Protein AF-I7KMF5-F1 (afdb_monomer_lite)

Organism: NCBI:txid1423790

InterPro domains:
  IPR002037 Glycoside hydrolase, family 8 [PF01270] (2-221)
  IPR008928 Six-hairpin glycosidase superfamily [SSF48208] (2-225)
  IPR012341 Six-hairpin glycosidase-like superfamily [G3DSA:1.50.10.10] (1-227)

Radius of gyration: 17.52 Å; chains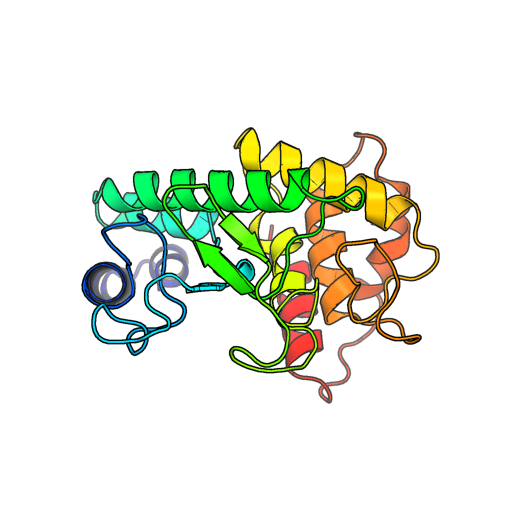: 1; bounding box: 43×40×48 Å

Foldseek 3Di:
DLVCCVVVVDCVVLVVLLVVLVVQVVQQALPVQLEGFPGSVLPPVHPRVQKDQLLVLQLVVLVVNCVSHVDCSSVVHNVSSLVLLLVQLVVEQQLAAARMWGQDPVGIAFDAAPPPDGNRNRWCALRSLQLLQSLALDPDPSSVNSLVSNLVNLLPDPAACGTAGSNGHHPDDDHALSNLLSNLSNLVSCPPVPSVSSVVSSCVLQVDDDPPPDPNSSVSSVCSVPPD

Secondary structure (DSSP, 8-state):
-HHHHHHH--HHHHHHHHHHHHHHHHHSEETTTTEE-SSTTSSTTSTTTTEEEGGG--HHHHHHHHHHH--THHHHHHHHHHHHHHHHHHTSSS----SEEEEETTEEEEPPTTSSS-TTTTSB-TTGGGHHHHHTT---HHHHHHHHHHHHHHTT-SS-BS-B-TTS-BS-SSB-HHHHHHHHHHHHTTTTTT-HHHHHHHTHHHHSPP-SS-HHHHHHHHHHHH--

pLDDT: mean 96.44, std 3.94, range [58.47, 98.88]

Structure (mmCIF, N/CA/C/O backbone):
data_AF-I7KMF5-F1
#
_entry.id   AF-I7KMF5-F1
#
loop_
_atom_site.group_PDB
_atom_site.id
_atom_site.type_symbol
_atom_site.label_atom_id
_atom_site.label_alt_id
_atom_site.label_comp_id
_atom_site.label_asym_id
_atom_site.label_entity_id
_atom_site.label_seq_id
_atom_site.pdbx_PDB_ins_code
_atom_site.Cartn_x
_atom_site.Cartn_y
_atom_site.Cartn_z
_atom_site.occupancy
_atom_site.B_iso_or_equiv
_atom_site.auth_seq_id
_atom_site.auth_comp_id
_atom_site.auth_asym_id
_atom_site.auth_atom_id
_atom_site.pdbx_PDB_model_num
ATOM 1 N N . MET A 1 1 ? -11.856 -14.427 3.261 1.00 95.81 1 MET A N 1
ATOM 2 C CA . MET A 1 1 ? -13.149 -14.608 3.961 1.00 95.81 1 MET A CA 1
ATOM 3 C C . MET A 1 1 ? -14.317 -13.889 3.284 1.00 95.81 1 MET A C 1
ATOM 5 O O . MET A 1 1 ? -15.215 -14.583 2.835 1.00 95.81 1 MET A O 1
ATOM 9 N N . ILE A 1 2 ? -14.307 -12.559 3.086 1.00 97.00 2 ILE A N 1
ATOM 10 C CA . ILE A 1 2 ? -15.406 -11.864 2.361 1.00 97.00 2 ILE A CA 1
ATOM 11 C C . ILE A 1 2 ? -15.648 -12.458 0.959 1.00 97.00 2 ILE A C 1
ATOM 13 O O . ILE A 1 2 ? -16.782 -12.766 0.604 1.00 97.00 2 ILE A O 1
ATOM 17 N N . LEU A 1 3 ? -14.585 -12.642 0.165 1.00 95.50 3 LEU A N 1
ATOM 18 C CA . LEU A 1 3 ? -14.701 -13.217 -1.183 1.00 95.50 3 LEU A CA 1
ATOM 19 C C . LEU A 1 3 ? -15.177 -14.678 -1.160 1.00 95.50 3 LEU A C 1
ATOM 21 O O . LEU A 1 3 ? -15.999 -15.057 -1.986 1.00 95.50 3 LEU A O 1
ATOM 25 N N . ALA A 1 4 ? -14.713 -15.467 -0.186 1.00 97.06 4 ALA A N 1
ATOM 26 C CA . ALA A 1 4 ? -15.129 -16.856 0.016 1.00 97.06 4 ALA A CA 1
ATOM 27 C C . ALA A 1 4 ? -16.637 -16.961 0.294 1.00 97.06 4 ALA A C 1
ATOM 29 O O . ALA A 1 4 ? -17.333 -17.705 -0.391 1.00 97.06 4 ALA A O 1
ATOM 30 N N . ALA A 1 5 ? -17.157 -16.127 1.203 1.00 97.06 5 ALA A N 1
ATOM 31 C CA . ALA A 1 5 ? -18.590 -16.054 1.493 1.00 97.06 5 ALA A CA 1
ATOM 32 C C . ALA A 1 5 ? -19.424 -15.773 0.232 1.00 97.06 5 ALA A C 1
ATOM 34 O O . ALA A 1 5 ? -20.483 -16.361 0.041 1.00 97.06 5 ALA A O 1
ATOM 35 N N . ARG A 1 6 ? -18.934 -14.898 -0.659 1.00 94.88 6 ARG A N 1
ATOM 36 C CA . ARG A 1 6 ? -19.607 -14.584 -1.932 1.00 94.88 6 ARG A CA 1
ATOM 37 C C . ARG A 1 6 ? -19.515 -15.723 -2.945 1.00 94.88 6 ARG A C 1
ATOM 39 O O . ARG A 1 6 ? -20.483 -15.978 -3.643 1.00 94.88 6 ARG A O 1
ATOM 46 N N . ARG A 1 7 ? -18.355 -16.375 -3.055 1.00 96.50 7 ARG A N 1
ATOM 47 C CA . ARG A 1 7 ? -18.091 -17.405 -4.072 1.00 96.50 7 ARG A CA 1
ATOM 48 C C . ARG A 1 7 ? -18.783 -18.733 -3.776 1.00 96.50 7 ARG A C 1
ATOM 50 O O . ARG A 1 7 ? -19.146 -19.436 -4.721 1.00 96.50 7 ARG A O 1
ATOM 57 N N . TRP A 1 8 ? -18.888 -19.082 -2.498 1.00 97.50 8 TRP A N 1
ATOM 58 C CA . TRP A 1 8 ? -19.411 -20.368 -2.032 1.00 97.50 8 TRP A CA 1
ATOM 59 C C . TRP A 1 8 ? -20.762 -20.252 -1.325 1.00 97.50 8 TRP A C 1
ATOM 61 O O . TRP A 1 8 ? -21.310 -21.266 -0.920 1.00 97.50 8 TRP A O 1
ATOM 71 N N . HIS A 1 9 ? -21.306 -19.036 -1.197 1.00 95.88 9 HIS A N 1
ATOM 72 C CA . HIS A 1 9 ? -22.599 -18.766 -0.560 1.00 95.88 9 HIS A CA 1
ATOM 73 C C . HIS A 1 9 ? -22.716 -19.295 0.882 1.00 95.88 9 HIS A C 1
ATOM 75 O O . HIS A 1 9 ? -23.813 -19.555 1.364 1.00 95.88 9 HIS A O 1
ATOM 81 N N . ASP A 1 10 ? -21.588 -19.403 1.588 1.00 96.62 10 ASP A N 1
ATOM 82 C CA . ASP A 1 10 ? -21.534 -19.868 2.972 1.00 96.62 10 ASP A CA 1
ATOM 83 C C . ASP A 1 10 ? -21.358 -18.685 3.943 1.00 96.62 10 ASP A C 1
ATOM 85 O O . ASP A 1 10 ? -20.374 -17.931 3.911 1.00 96.62 10 ASP A O 1
ATOM 89 N N . ALA A 1 11 ? -22.349 -18.523 4.823 1.00 95.25 11 ALA A N 1
ATOM 90 C CA . ALA A 1 11 ? -22.404 -17.472 5.829 1.00 95.25 11 ALA A CA 1
ATOM 91 C C . ALA A 1 11 ? -21.323 -17.612 6.915 1.00 95.25 11 ALA A C 1
ATOM 93 O O . ALA A 1 11 ? -20.956 -16.601 7.523 1.00 95.25 11 ALA A O 1
ATOM 94 N N . SER A 1 12 ? -20.768 -18.810 7.128 1.00 97.75 12 SER A N 1
ATOM 95 C CA . SER A 1 12 ? -19.701 -19.062 8.102 1.00 97.75 12 SER A CA 1
ATOM 96 C C . SER A 1 12 ? -18.463 -18.205 7.803 1.00 97.75 12 SER A C 1
ATOM 98 O O . SER A 1 12 ? -17.922 -17.540 8.693 1.00 97.75 12 SER A O 1
ATOM 100 N N . TYR A 1 13 ? -18.088 -18.080 6.525 1.00 98.25 13 TYR A N 1
ATOM 101 C CA . TYR A 1 13 ? -16.994 -17.214 6.088 1.00 98.25 13 TYR A CA 1
ATOM 102 C C . TYR A 1 13 ? -17.284 -15.737 6.342 1.00 98.25 13 TYR A C 1
ATOM 104 O O . TYR A 1 13 ? -16.371 -14.981 6.677 1.00 98.25 13 TYR A O 1
ATOM 112 N N . ARG A 1 14 ? -18.540 -15.298 6.191 1.00 95.94 14 ARG A N 1
ATOM 113 C CA . ARG A 1 14 ? -18.924 -13.909 6.486 1.00 95.94 14 ARG A CA 1
ATOM 114 C C . ARG A 1 14 ? -18.827 -13.631 7.983 1.00 95.94 14 ARG A C 1
ATOM 116 O O . ARG A 1 14 ? -18.310 -12.584 8.357 1.00 95.94 14 ARG A O 1
ATOM 123 N N . GLN A 1 15 ? -19.281 -14.553 8.828 1.00 97.75 15 GLN A N 1
ATOM 124 C CA . GLN A 1 15 ? -19.187 -14.416 10.284 1.00 97.75 15 GLN A CA 1
ATOM 125 C C . GLN A 1 15 ? -17.726 -14.339 10.743 1.00 97.75 15 GLN A C 1
ATOM 127 O O . GLN A 1 15 ? -17.371 -13.441 11.504 1.00 97.75 15 GLN A O 1
ATOM 132 N N . GLN A 1 16 ? -16.859 -15.217 10.225 1.00 98.19 16 GLN A N 1
ATOM 133 C CA . GLN A 1 16 ? -15.421 -15.164 10.505 1.00 98.19 16 GLN A CA 1
ATOM 134 C C . GLN A 1 16 ? -14.778 -13.875 9.976 1.00 98.19 16 GLN A C 1
ATOM 136 O O . GLN A 1 16 ? -13.970 -13.269 10.675 1.00 98.19 16 GLN A O 1
ATOM 141 N N . ALA A 1 17 ? -15.166 -13.409 8.780 1.00 98.25 17 ALA A N 1
ATOM 142 C CA . ALA A 1 17 ? -14.690 -12.132 8.250 1.00 98.25 17 ALA A CA 1
ATOM 143 C C . ALA A 1 17 ? -15.025 -10.972 9.193 1.00 98.25 17 ALA A C 1
ATOM 145 O O . ALA A 1 17 ? -14.148 -10.175 9.497 1.00 98.25 17 ALA A O 1
ATOM 146 N N . VAL A 1 18 ? -16.273 -10.880 9.661 1.00 98.44 18 VAL A N 1
ATOM 147 C CA . VAL A 1 18 ? -16.706 -9.799 10.558 1.00 98.44 18 VAL A CA 1
ATOM 148 C C . VAL A 1 18 ? -15.948 -9.844 11.886 1.00 98.44 18 VAL A C 1
ATOM 150 O O . VAL A 1 18 ? -15.520 -8.792 12.348 1.00 98.44 18 VAL A O 1
ATOM 153 N N . LYS A 1 19 ? -15.717 -11.035 12.460 1.00 98.56 19 LYS A N 1
ATOM 154 C CA . LYS A 1 19 ? -14.899 -11.191 13.677 1.00 98.56 19 LYS A CA 1
ATOM 155 C C . LYS A 1 19 ? -13.484 -10.637 13.478 1.00 98.56 19 LYS A C 1
ATOM 157 O O . LYS A 1 19 ? -13.096 -9.721 14.188 1.00 98.56 19 LYS A O 1
ATOM 162 N N . LEU A 1 20 ? -12.781 -11.099 12.441 1.00 98.44 20 LEU A N 1
ATOM 163 C CA . LEU A 1 20 ? -11.421 -10.637 12.138 1.00 98.44 20 LEU A CA 1
ATOM 164 C C . LEU A 1 20 ? -11.363 -9.134 11.847 1.00 98.44 20 LEU A C 1
ATOM 166 O O . LEU A 1 20 ? -10.446 -8.455 12.285 1.00 98.44 20 LEU A O 1
ATOM 170 N N . ILE A 1 21 ? -12.340 -8.592 11.119 1.00 98.75 21 ILE A N 1
ATOM 171 C CA . ILE A 1 21 ? -12.392 -7.154 10.826 1.00 98.75 21 ILE A CA 1
ATOM 172 C C . ILE A 1 21 ? -12.576 -6.356 12.119 1.00 98.75 21 ILE A C 1
ATOM 174 O O . ILE A 1 21 ? -11.895 -5.353 12.314 1.00 98.75 21 ILE A O 1
ATOM 178 N N . ASN A 1 22 ? -13.448 -6.801 13.024 1.00 98.69 22 ASN A N 1
ATOM 179 C CA . ASN A 1 22 ? -13.610 -6.153 14.322 1.00 98.69 22 ASN A CA 1
ATOM 180 C C . ASN A 1 22 ? -12.323 -6.227 15.161 1.00 98.69 22 ASN A C 1
ATOM 182 O O . ASN A 1 22 ? -11.979 -5.237 15.801 1.00 98.69 22 ASN A O 1
ATOM 186 N N . ASP A 1 23 ? -11.579 -7.334 15.101 1.00 98.56 23 ASP A N 1
ATOM 187 C CA . ASP A 1 23 ? -10.275 -7.448 15.766 1.00 98.56 23 ASP A CA 1
ATOM 188 C C . ASP A 1 23 ? -9.246 -6.474 15.177 1.00 98.56 23 ASP A C 1
ATOM 190 O O . ASP A 1 23 ? -8.571 -5.779 15.932 1.00 98.56 23 ASP A O 1
ATOM 194 N N . ILE A 1 24 ? -9.171 -6.327 13.847 1.00 98.62 24 ILE A N 1
ATOM 195 C CA . ILE A 1 24 ? -8.298 -5.321 13.211 1.00 98.62 24 ILE A CA 1
ATOM 196 C C . ILE A 1 24 ? -8.664 -3.917 13.712 1.00 98.62 24 ILE A C 1
ATOM 198 O O . ILE A 1 24 ? -7.779 -3.141 14.061 1.00 98.62 24 ILE A O 1
ATOM 202 N N . MET A 1 25 ? -9.957 -3.582 13.801 1.00 98.56 25 MET A N 1
ATOM 203 C CA . MET A 1 25 ? -10.394 -2.282 14.331 1.00 98.56 25 MET A CA 1
ATOM 204 C C . MET A 1 25 ? -9.982 -2.071 15.793 1.00 98.56 25 MET A C 1
ATOM 206 O O . MET A 1 25 ? -9.649 -0.950 16.165 1.00 98.56 25 MET A O 1
ATOM 210 N N . SER A 1 26 ? -10.023 -3.121 16.614 1.00 98.12 26 SER A N 1
ATOM 211 C CA . SER A 1 26 ? -9.694 -3.049 18.042 1.00 98.12 26 SER A CA 1
ATOM 212 C C . SER A 1 26 ? -8.192 -3.014 18.316 1.00 98.12 26 SER A C 1
ATOM 214 O O . SER A 1 26 ? -7.762 -2.377 19.275 1.00 98.12 26 SER A O 1
ATOM 216 N N . TYR A 1 27 ? -7.397 -3.718 17.507 1.00 98.19 27 TYR A N 1
ATOM 217 C CA . TYR A 1 27 ? -6.000 -4.012 17.834 1.00 98.19 27 TYR A CA 1
ATOM 218 C C . TYR A 1 27 ? -4.989 -3.440 16.843 1.00 98.19 27 TYR A C 1
ATOM 220 O O . TYR A 1 27 ? -3.826 -3.285 17.202 1.00 98.19 27 TYR A O 1
ATOM 228 N N . GLU A 1 28 ? -5.396 -3.106 15.619 1.00 98.31 28 GLU A N 1
ATOM 229 C CA . GLU A 1 28 ? -4.484 -2.698 14.541 1.00 98.31 28 GLU A CA 1
ATOM 230 C C . GLU A 1 28 ? -4.830 -1.327 13.949 1.00 98.31 28 GLU A C 1
ATOM 232 O O . GLU A 1 28 ? -4.436 -0.996 12.831 1.00 98.31 28 GLU A O 1
ATOM 237 N N . VAL A 1 29 ? -5.560 -0.499 14.699 1.00 98.44 29 VAL A N 1
ATOM 238 C CA . VAL A 1 29 ? -5.872 0.884 14.330 1.00 98.44 29 VAL A CA 1
ATOM 239 C C . VAL A 1 29 ? -5.266 1.840 15.348 1.00 98.44 29 VAL A C 1
ATOM 241 O O . VAL A 1 29 ? -5.516 1.748 16.547 1.00 98.44 29 VAL A O 1
ATOM 244 N N . ASN A 1 30 ? -4.512 2.822 14.859 1.00 98.00 30 ASN A N 1
ATOM 245 C CA . ASN A 1 30 ? -4.178 4.000 15.642 1.00 98.00 30 ASN A CA 1
ATOM 246 C C . ASN A 1 30 ? -5.352 4.982 15.540 1.00 98.00 30 ASN A C 1
ATOM 248 O O . ASN A 1 30 ? -5.600 5.583 14.490 1.00 98.00 30 ASN A O 1
ATOM 252 N N . HIS A 1 31 ? -6.095 5.136 16.635 1.00 95.69 31 HIS A N 1
ATOM 253 C CA . HIS A 1 31 ? -7.287 5.985 16.674 1.00 95.69 31 HIS A CA 1
ATOM 254 C C . HIS A 1 31 ? -6.974 7.490 16.679 1.00 95.69 31 HIS A C 1
ATOM 256 O O . HIS A 1 31 ? -7.850 8.288 16.352 1.00 95.69 31 HIS A O 1
ATOM 262 N N . GLU A 1 32 ? -5.739 7.896 16.985 1.00 96.50 32 GLU A N 1
ATOM 263 C CA . GLU A 1 32 ? -5.333 9.305 16.924 1.00 96.50 32 GLU A CA 1
ATOM 264 C C . GLU A 1 32 ? -5.042 9.747 15.490 1.00 96.50 32 GLU A C 1
ATOM 266 O O . GLU A 1 32 ? -5.393 10.853 15.077 1.00 96.50 32 GLU A O 1
ATOM 271 N N . THR A 1 33 ? -4.418 8.870 14.705 1.00 97.06 33 THR A N 1
ATOM 272 C CA . THR A 1 33 ? -4.088 9.139 13.301 1.00 97.06 33 THR A CA 1
ATOM 273 C C . THR A 1 33 ? -5.158 8.652 12.338 1.00 97.06 33 THR A C 1
ATOM 275 O O . THR A 1 33 ? -5.133 9.037 11.174 1.00 97.06 33 THR A O 1
ATOM 278 N N . ASN A 1 34 ? -6.099 7.818 12.790 1.00 97.38 34 ASN A N 1
ATOM 279 C CA . ASN A 1 34 ? -7.051 7.106 11.938 1.00 97.38 34 ASN A CA 1
ATOM 280 C C . ASN A 1 34 ? -6.349 6.349 10.796 1.00 97.38 34 ASN A C 1
ATOM 282 O O . ASN A 1 34 ? -6.774 6.412 9.641 1.00 97.38 34 ASN A O 1
ATOM 286 N N . CYS A 1 35 ? -5.258 5.648 11.104 1.00 97.25 35 CYS A N 1
ATOM 287 C CA . CYS A 1 35 ? -4.585 4.751 10.169 1.00 97.25 35 CYS A CA 1
ATOM 288 C C . CYS A 1 35 ? -4.364 3.373 10.793 1.00 97.25 35 CYS A C 1
ATOM 290 O O . CYS A 1 35 ? -4.370 3.230 12.016 1.00 97.25 35 CYS A O 1
ATOM 292 N N . LEU A 1 36 ? -4.156 2.364 9.946 1.00 98.50 36 LEU A N 1
ATOM 293 C CA . LEU A 1 36 ? -3.696 1.063 10.422 1.00 98.50 36 LEU A CA 1
ATOM 294 C C . LEU A 1 36 ? -2.313 1.207 11.071 1.00 98.50 36 LEU A C 1
ATOM 296 O O . LEU A 1 36 ? -1.474 1.965 10.569 1.00 98.50 36 LEU A O 1
ATOM 300 N N . THR A 1 37 ? -2.082 0.494 12.169 1.00 98.31 37 THR A N 1
ATOM 301 C CA . THR A 1 37 ? -0.737 0.295 12.718 1.00 98.31 37 THR A CA 1
ATOM 302 C C . THR A 1 37 ? -0.002 -0.756 11.883 1.00 98.31 37 THR A C 1
ATOM 304 O O . THR A 1 37 ? -0.602 -1.507 11.118 1.00 98.31 37 THR A O 1
ATOM 307 N N . VAL A 1 38 ? 1.323 -0.847 12.026 1.00 97.12 38 VAL A N 1
ATOM 308 C CA . VAL A 1 38 ? 2.124 -1.869 11.316 1.00 97.12 38 VAL A CA 1
ATOM 309 C C . VAL A 1 38 ? 1.927 -3.301 11.850 1.00 97.12 38 VAL A C 1
ATOM 311 O O . VAL A 1 38 ? 2.524 -4.245 11.320 1.00 97.12 38 VAL A O 1
ATOM 314 N N . GLY A 1 39 ? 1.105 -3.443 12.893 1.00 96.56 39 GLY A N 1
ATOM 315 C CA . GLY A 1 39 ? 0.708 -4.669 13.580 1.00 96.56 39 GLY A CA 1
ATOM 316 C C . GLY A 1 39 ? 0.195 -4.354 14.991 1.00 96.56 39 GLY A C 1
ATOM 317 O O . GLY A 1 39 ? 0.443 -3.267 15.521 1.00 96.56 39 GLY A O 1
ATOM 318 N N . ASN A 1 40 ? -0.480 -5.310 15.626 1.00 96.50 40 ASN A N 1
ATOM 319 C CA . ASN A 1 40 ? -1.056 -5.144 16.972 1.00 96.50 40 ASN A CA 1
ATOM 320 C C . ASN A 1 40 ? -0.045 -4.788 18.088 1.00 96.50 40 ASN A C 1
ATOM 322 O O . ASN A 1 40 ? -0.397 -4.180 19.097 1.00 96.50 40 ASN A O 1
ATOM 326 N N . TRP A 1 41 ? 1.230 -5.128 17.899 1.00 96.75 41 TRP A N 1
ATOM 327 C CA . TRP A 1 41 ? 2.333 -4.795 18.803 1.00 96.75 41 TRP A CA 1
ATOM 328 C C . TRP A 1 41 ? 2.753 -3.314 18.727 1.00 96.75 41 TRP A C 1
ATOM 330 O O . TRP A 1 41 ? 3.393 -2.797 19.643 1.00 96.75 41 TRP A O 1
ATOM 340 N N . ALA A 1 42 ? 2.397 -2.604 17.652 1.00 97.00 42 ALA A N 1
ATOM 341 C CA . ALA A 1 42 ? 2.635 -1.172 17.488 1.00 97.00 42 ALA A CA 1
ATOM 342 C C . ALA A 1 42 ? 1.473 -0.356 18.081 1.00 97.00 42 ALA A C 1
ATOM 344 O O . ALA A 1 42 ? 0.878 0.477 17.404 1.00 97.00 42 ALA A O 1
ATOM 345 N N . ASN A 1 43 ? 1.129 -0.640 19.339 1.00 96.38 43 ASN A N 1
ATOM 346 C CA . ASN A 1 43 ? 0.067 0.031 20.093 1.00 96.38 43 ASN A CA 1
ATOM 347 C C . ASN A 1 43 ? 0.565 1.329 20.766 1.00 96.38 43 ASN A C 1
ATOM 349 O O . ASN A 1 43 ? 1.718 1.713 20.591 1.00 96.38 43 ASN A O 1
ATOM 353 N N . LYS A 1 44 ? -0.298 2.001 21.541 1.00 96.31 44 LYS A N 1
ATOM 354 C CA . LYS A 1 44 ? -0.022 3.304 22.182 1.00 96.31 44 LYS A CA 1
ATOM 355 C C . LYS A 1 44 ? 1.222 3.342 23.082 1.00 96.31 44 LYS A C 1
ATOM 357 O O . LYS A 1 44 ? 1.814 4.403 23.241 1.00 96.31 44 LYS A O 1
ATOM 362 N N . ASP A 1 45 ? 1.621 2.200 23.637 1.00 96.75 45 ASP A N 1
ATOM 363 C CA . ASP A 1 45 ? 2.783 2.085 24.525 1.00 96.75 45 ASP A CA 1
ATOM 364 C C . ASP A 1 45 ? 4.076 1.804 23.729 1.00 96.75 45 ASP A C 1
ATOM 366 O O . ASP A 1 45 ? 5.182 1.778 24.268 1.00 96.75 45 ASP A O 1
ATOM 370 N N . SER A 1 46 ? 3.953 1.611 22.412 1.00 97.12 46 SER A N 1
ATOM 371 C CA . SER A 1 46 ? 5.053 1.359 21.493 1.00 97.12 46 SER A CA 1
ATOM 372 C C . SER A 1 46 ? 5.533 2.643 20.824 1.00 97.12 46 SER A C 1
ATOM 374 O O . SER A 1 46 ? 4.753 3.431 20.289 1.00 97.12 46 SER A O 1
ATOM 376 N N . LYS A 1 47 ? 6.857 2.798 20.694 1.00 96.75 47 LYS A N 1
ATOM 377 C CA . LYS A 1 47 ? 7.464 3.881 19.894 1.00 96.75 47 LYS A CA 1
ATOM 378 C C . LYS A 1 47 ? 7.050 3.860 18.414 1.00 96.75 47 LYS A C 1
ATOM 380 O O . LYS A 1 47 ? 7.301 4.823 17.698 1.00 96.75 47 LYS A O 1
ATOM 385 N N . TYR A 1 48 ? 6.451 2.763 17.950 1.00 97.81 48 TYR A N 1
ATOM 386 C CA . TYR A 1 48 ? 5.978 2.583 16.579 1.00 97.81 48 TYR A CA 1
ATOM 387 C C . TYR A 1 48 ? 4.490 2.895 16.399 1.00 97.81 48 TYR A C 1
ATOM 389 O O . TYR A 1 48 ? 3.982 2.700 15.299 1.00 97.81 48 TYR A O 1
ATOM 397 N N . TYR A 1 49 ? 3.795 3.404 17.424 1.00 98.06 49 TYR A N 1
ATOM 398 C CA . TYR A 1 49 ? 2.357 3.686 17.350 1.00 98.06 49 TYR A CA 1
ATOM 399 C C . TYR A 1 49 ? 1.973 4.566 16.152 1.00 98.06 49 TYR A C 1
ATOM 401 O O . TYR A 1 49 ? 0.959 4.336 15.498 1.00 98.06 49 TYR A O 1
ATOM 409 N N . TYR A 1 50 ? 2.815 5.550 15.825 1.00 98.38 50 TYR A N 1
ATOM 410 C CA . TYR A 1 50 ? 2.617 6.473 14.702 1.00 98.38 50 TYR A CA 1
ATOM 411 C C . TYR A 1 50 ? 3.349 6.055 13.416 1.00 98.38 50 TYR A C 1
ATOM 413 O O . TYR A 1 50 ? 3.465 6.855 12.481 1.00 98.38 50 TYR A O 1
ATOM 421 N N . LEU A 1 51 ? 3.890 4.835 13.366 1.00 98.50 51 LEU A N 1
ATOM 422 C CA . LEU A 1 51 ? 4.523 4.304 12.168 1.00 98.50 51 LEU A CA 1
ATOM 423 C C . LEU A 1 51 ? 3.447 3.832 11.187 1.00 98.50 51 LEU A C 1
ATOM 425 O O . LEU A 1 51 ? 2.556 3.060 11.527 1.00 98.50 51 LEU A O 1
ATOM 429 N N . PHE A 1 52 ? 3.576 4.265 9.943 1.00 98.38 52 PHE A N 1
ATOM 430 C CA . PHE A 1 52 ? 2.694 3.931 8.840 1.00 98.38 52 PHE A CA 1
ATOM 431 C C . PHE A 1 52 ? 3.472 3.141 7.786 1.00 98.38 52 PHE A C 1
ATOM 433 O O . PHE A 1 52 ? 4.406 3.669 7.177 1.00 98.38 52 PHE A O 1
ATOM 440 N N . ARG A 1 53 ? 3.080 1.885 7.543 1.00 98.75 53 ARG A N 1
ATOM 441 C CA . ARG A 1 53 ? 3.558 1.095 6.398 1.00 98.75 53 ARG A CA 1
ATOM 442 C C . ARG A 1 53 ? 2.671 1.384 5.194 1.00 98.75 53 ARG A C 1
ATOM 444 O O . ARG A 1 53 ? 1.478 1.085 5.201 1.00 98.75 53 ARG A O 1
ATOM 451 N N . THR A 1 54 ? 3.239 1.974 4.148 1.00 98.81 54 THR A N 1
ATOM 452 C CA . THR A 1 54 ? 2.442 2.523 3.035 1.00 98.81 54 THR A CA 1
ATOM 453 C C . THR A 1 54 ? 1.688 1.449 2.255 1.00 98.81 54 THR A C 1
ATOM 455 O O . THR A 1 54 ? 0.579 1.697 1.776 1.00 98.81 54 THR A O 1
ATOM 458 N N . SER A 1 55 ? 2.242 0.235 2.185 1.00 98.69 55 SER A N 1
ATOM 459 C CA . SER A 1 55 ? 1.610 -0.912 1.531 1.00 98.69 55 SER A CA 1
ATOM 460 C C . SER A 1 55 ? 0.377 -1.455 2.250 1.00 98.69 55 SER A C 1
ATOM 462 O O . SER A 1 55 ? -0.324 -2.275 1.669 1.00 98.69 55 SER A O 1
ATOM 464 N N . ASP A 1 56 ? 0.081 -0.995 3.465 1.00 98.62 56 ASP A N 1
ATOM 465 C CA . ASP A 1 56 ? -1.129 -1.394 4.195 1.00 98.62 56 ASP A CA 1
ATOM 466 C C . ASP A 1 56 ? -2.315 -0.479 3.847 1.00 98.62 56 ASP A C 1
ATOM 468 O O . ASP A 1 56 ? -3.450 -0.713 4.259 1.00 98.62 56 ASP A O 1
ATOM 472 N N . CYS A 1 57 ? -2.090 0.561 3.033 1.00 98.62 57 CYS A N 1
ATOM 473 C CA . CYS A 1 57 ? -3.173 1.320 2.424 1.00 98.62 57 CYS A CA 1
ATOM 474 C C . CYS A 1 57 ? -3.866 0.463 1.355 1.00 98.62 57 CYS A C 1
ATOM 476 O O . CYS A 1 57 ? -3.454 0.417 0.195 1.00 98.62 57 CYS A O 1
ATOM 478 N N . LEU A 1 58 ? -4.928 -0.216 1.788 1.00 98.44 58 LEU A N 1
ATOM 479 C CA . LEU A 1 58 ? -5.724 -1.175 1.023 1.00 98.44 58 LEU A CA 1
ATOM 480 C C . LEU A 1 58 ? -7.145 -0.623 0.821 1.00 98.44 58 LEU A C 1
ATOM 482 O O . LEU A 1 58 ? -8.104 -1.056 1.464 1.00 98.44 58 LEU A O 1
ATOM 486 N N . PRO A 1 59 ? -7.319 0.426 -0.002 1.00 98.62 59 PRO A N 1
ATOM 487 C CA . PRO A 1 59 ? -8.567 1.178 -0.046 1.00 98.62 59 PRO A CA 1
ATOM 488 C C . PRO A 1 59 ? -9.769 0.322 -0.476 1.00 98.62 59 PRO A C 1
ATOM 490 O O . PRO A 1 59 ? -10.879 0.564 0.014 1.00 98.62 59 PRO A O 1
ATOM 493 N N . LYS A 1 60 ? -9.601 -0.656 -1.378 1.00 98.00 60 LYS A N 1
ATOM 494 C CA . LYS A 1 60 ? -10.696 -1.549 -1.803 1.00 98.00 60 LYS A CA 1
ATOM 495 C C . LYS A 1 60 ? -11.161 -2.432 -0.644 1.00 98.00 60 LYS A C 1
ATOM 497 O O . LYS A 1 60 ? -12.363 -2.528 -0.400 1.00 98.00 60 LYS A O 1
ATOM 502 N N . GLU A 1 61 ? -10.221 -2.989 0.107 1.00 98.00 61 GLU A N 1
ATOM 503 C CA . GLU A 1 61 ? -10.451 -3.855 1.261 1.00 98.00 61 GLU A CA 1
ATOM 504 C C . GLU A 1 61 ? -11.100 -3.068 2.399 1.00 98.00 61 GLU A C 1
ATOM 506 O O . GLU A 1 61 ? -12.128 -3.490 2.915 1.00 98.00 61 GLU A O 1
ATOM 511 N N . LEU A 1 62 ? -10.601 -1.867 2.712 1.00 98.69 62 LEU A N 1
ATOM 512 C CA . LEU A 1 62 ? -11.195 -0.989 3.728 1.00 98.69 62 LEU A CA 1
ATOM 513 C C . LEU A 1 62 ? -12.641 -0.594 3.368 1.00 98.69 62 LEU A C 1
ATOM 515 O O . LEU A 1 62 ? -13.518 -0.553 4.231 1.00 98.69 62 LEU A O 1
ATOM 519 N N . LYS A 1 63 ? -12.939 -0.363 2.080 1.00 98.62 63 LYS A N 1
ATOM 520 C CA . LYS A 1 63 ? -14.326 -0.159 1.621 1.00 98.62 63 LYS A CA 1
ATOM 521 C C . LYS A 1 63 ? -15.163 -1.432 1.789 1.00 98.62 63 LYS A C 1
ATOM 523 O O . LYS A 1 63 ? -16.318 -1.341 2.197 1.00 98.62 63 LYS A O 1
ATOM 528 N N . ALA A 1 64 ? -14.602 -2.605 1.498 1.00 98.31 64 ALA A N 1
ATOM 529 C CA . ALA A 1 64 ? -15.282 -3.880 1.707 1.00 98.31 64 ALA A CA 1
ATOM 530 C C . ALA A 1 64 ? -15.542 -4.164 3.197 1.00 98.31 64 ALA A C 1
ATOM 532 O O . ALA A 1 64 ? -16.596 -4.704 3.520 1.00 98.31 64 ALA A O 1
ATOM 533 N N . PHE A 1 65 ? -14.643 -3.753 4.097 1.00 98.69 65 PHE A N 1
ATOM 534 C CA . PHE A 1 65 ? -14.827 -3.862 5.547 1.00 98.69 65 PHE A CA 1
ATOM 535 C C . PHE A 1 65 ? -16.049 -3.066 5.997 1.00 98.69 65 PHE A C 1
ATOM 537 O O . PHE A 1 65 ? -16.948 -3.639 6.606 1.00 98.69 65 PHE A O 1
ATOM 544 N N . TYR A 1 66 ? -16.161 -1.800 5.577 1.00 98.69 66 TYR A N 1
ATOM 545 C CA . TYR A 1 66 ? -17.374 -1.006 5.793 1.00 98.69 66 TYR A CA 1
ATOM 546 C C . TYR A 1 66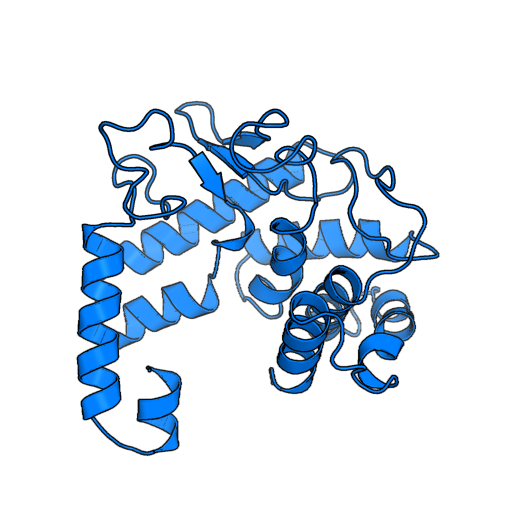 ? -18.636 -1.707 5.264 1.00 98.69 66 TYR A C 1
ATOM 548 O O . TYR A 1 66 ? -19.639 -1.778 5.965 1.00 98.69 66 TYR A O 1
ATOM 556 N N . GLN A 1 67 ? -18.596 -2.254 4.045 1.00 98.19 67 GLN A N 1
ATOM 557 C CA . GLN A 1 67 ? -19.766 -2.904 3.441 1.00 98.19 67 GLN A CA 1
ATOM 558 C C . GLN A 1 67 ? -20.263 -4.122 4.229 1.00 98.19 67 GLN A C 1
ATOM 560 O O . GLN A 1 67 ? -21.455 -4.418 4.191 1.00 98.19 67 GLN A O 1
ATOM 565 N N . VAL A 1 68 ? -19.373 -4.856 4.907 1.00 97.62 68 VAL A N 1
ATOM 566 C CA . VAL A 1 68 ? -19.766 -6.064 5.649 1.00 97.62 68 VAL A CA 1
ATOM 567 C C . VAL A 1 68 ? -20.081 -5.803 7.118 1.00 97.62 68 VAL A C 1
ATOM 569 O O . VAL A 1 68 ? -20.877 -6.556 7.676 1.00 97.62 68 VAL A O 1
ATOM 572 N N . THR A 1 69 ? -19.503 -4.766 7.732 1.00 98.25 69 THR A N 1
ATOM 573 C CA . THR A 1 69 ? -19.717 -4.450 9.157 1.00 98.25 69 THR A CA 1
ATOM 574 C C . THR A 1 69 ? -20.663 -3.277 9.401 1.00 98.25 69 THR A C 1
ATOM 576 O O . THR A 1 69 ? -21.226 -3.175 10.485 1.00 98.25 69 THR A O 1
ATOM 579 N N . GLY A 1 70 ? -20.832 -2.373 8.432 1.00 98.44 70 GLY A N 1
ATOM 580 C CA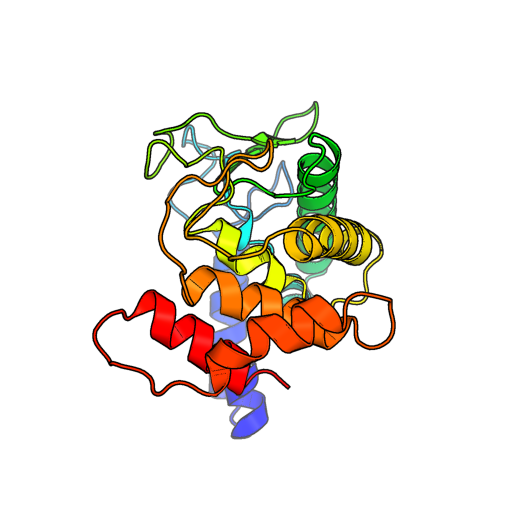 . GLY A 1 70 ? -21.527 -1.094 8.610 1.00 98.44 70 GLY A CA 1
ATOM 581 C C . GLY A 1 70 ? -20.717 -0.034 9.372 1.00 98.44 70 GLY A C 1
ATOM 582 O O . GLY A 1 70 ? -21.179 1.099 9.516 1.00 98.44 70 GLY A O 1
ATOM 583 N N . ASP A 1 71 ? -19.502 -0.353 9.829 1.00 98.62 71 ASP A N 1
ATOM 584 C CA . ASP A 1 71 ? -18.683 0.549 10.637 1.00 98.62 71 ASP A CA 1
ATOM 585 C C . ASP A 1 71 ? -18.029 1.643 9.778 1.00 98.62 71 ASP A C 1
ATOM 587 O O . ASP A 1 71 ? -17.095 1.406 9.004 1.00 98.62 71 ASP A O 1
ATOM 591 N N . LYS A 1 72 ? -18.521 2.878 9.926 1.00 98.56 72 LYS A N 1
ATOM 592 C CA . LYS A 1 72 ? -18.064 4.048 9.162 1.00 98.56 72 LYS A CA 1
ATOM 593 C C . LYS A 1 72 ? -16.603 4.422 9.435 1.00 98.56 72 LYS A C 1
ATOM 595 O O . LYS A 1 72 ? -16.011 5.109 8.599 1.00 98.56 72 LYS A O 1
ATOM 600 N N . ARG A 1 73 ? -15.993 3.962 10.537 1.00 98.75 73 ARG A N 1
ATOM 601 C CA . ARG A 1 73 ? -14.571 4.213 10.836 1.00 98.75 73 ARG A CA 1
ATOM 602 C C . ARG A 1 73 ? -13.661 3.698 9.722 1.00 98.75 73 ARG A C 1
ATOM 604 O O . ARG A 1 73 ? -12.680 4.355 9.393 1.00 98.75 73 ARG A O 1
ATOM 611 N N . TRP A 1 74 ? -14.033 2.615 9.038 1.00 98.81 74 TRP A N 1
ATOM 612 C CA . TRP A 1 74 ? -13.284 2.108 7.882 1.00 98.81 74 TRP A CA 1
ATOM 613 C C . TRP A 1 74 ? -13.200 3.093 6.713 1.00 98.81 74 TRP A C 1
ATOM 615 O O . TRP A 1 74 ? -12.175 3.167 6.035 1.00 98.81 74 TRP A O 1
ATOM 625 N N . LEU A 1 75 ? -14.248 3.891 6.489 1.00 98.75 75 LEU A N 1
ATOM 626 C CA . LEU A 1 75 ? -14.240 4.930 5.457 1.00 98.75 75 LEU A CA 1
ATOM 627 C C . LEU A 1 75 ? -13.350 6.111 5.858 1.00 98.75 75 LEU A C 1
ATOM 629 O O . LEU A 1 75 ? -12.655 6.666 5.004 1.00 98.75 75 LEU A O 1
ATOM 633 N N . VAL A 1 76 ? -13.337 6.463 7.149 1.00 98.75 76 VAL A N 1
ATOM 634 C CA . VAL A 1 76 ? -12.425 7.476 7.701 1.00 98.75 76 VAL A CA 1
ATOM 635 C C . VAL A 1 76 ? -10.978 7.020 7.527 1.00 98.75 76 VAL A C 1
ATOM 637 O O . VAL A 1 76 ? -10.185 7.752 6.940 1.00 98.75 76 VAL A O 1
ATOM 640 N N . ILE A 1 77 ? -10.659 5.788 7.935 1.00 98.81 77 ILE A N 1
ATOM 641 C CA . ILE A 1 77 ? -9.318 5.201 7.807 1.00 98.81 77 ILE A CA 1
ATOM 642 C C . ILE A 1 77 ? -8.873 5.173 6.343 1.00 98.81 77 ILE A C 1
ATOM 644 O O . ILE A 1 77 ? -7.796 5.668 6.009 1.00 98.81 77 ILE A O 1
ATOM 648 N N . ARG A 1 78 ? -9.733 4.685 5.437 1.00 98.81 78 ARG A N 1
ATOM 649 C CA . ARG A 1 78 ? -9.472 4.689 3.990 1.00 98.81 78 ARG A CA 1
ATOM 650 C C . ARG A 1 78 ? -9.093 6.083 3.486 1.00 98.81 78 ARG A C 1
ATOM 652 O O . ARG A 1 78 ? -8.073 6.230 2.813 1.00 98.81 78 ARG A O 1
ATOM 659 N N . LYS A 1 79 ? -9.912 7.096 3.787 1.00 98.81 79 LYS A N 1
ATOM 660 C CA . LYS A 1 79 ? -9.686 8.477 3.333 1.00 98.81 79 LYS A CA 1
ATOM 661 C C . LYS A 1 79 ? -8.378 9.038 3.894 1.00 98.81 79 LYS A C 1
ATOM 663 O O . LYS A 1 79 ? -7.616 9.670 3.165 1.00 98.81 79 LYS A O 1
ATOM 668 N N . THR A 1 80 ? -8.103 8.791 5.169 1.00 98.69 80 THR A N 1
ATOM 669 C CA . THR A 1 80 ? -6.901 9.288 5.843 1.00 98.69 80 THR A CA 1
ATOM 670 C C . THR A 1 80 ? -5.625 8.659 5.288 1.00 98.69 80 THR A C 1
ATOM 672 O O . THR A 1 80 ? -4.686 9.381 4.956 1.00 98.69 80 THR A O 1
ATOM 675 N N . MET A 1 81 ? -5.600 7.340 5.085 1.00 98.81 81 MET A N 1
ATOM 676 C CA . MET A 1 81 ? -4.428 6.659 4.524 1.00 98.81 81 MET A CA 1
ATOM 677 C C . MET A 1 81 ? -4.145 7.091 3.076 1.00 98.81 81 MET A C 1
ATOM 679 O O . MET A 1 81 ? -2.986 7.317 2.728 1.00 98.81 81 MET A O 1
ATOM 683 N N . LEU A 1 82 ? -5.180 7.299 2.249 1.00 98.88 82 LEU A N 1
ATOM 684 C CA . LEU A 1 82 ? -5.014 7.855 0.897 1.00 98.88 82 LEU A CA 1
ATOM 685 C C . LEU A 1 82 ? -4.449 9.283 0.926 1.00 98.88 82 LEU A C 1
ATOM 687 O O . LEU A 1 82 ? -3.537 9.603 0.158 1.00 98.88 82 LEU A O 1
ATOM 691 N N . LYS A 1 83 ? -4.913 10.122 1.860 1.00 98.75 83 LYS A N 1
ATOM 692 C CA . LYS A 1 83 ? -4.366 11.468 2.072 1.00 98.75 83 LYS A CA 1
ATOM 693 C C . LYS A 1 83 ? -2.887 11.421 2.473 1.00 98.75 83 LYS A C 1
ATOM 695 O O . LYS A 1 83 ? -2.103 12.228 1.972 1.00 98.75 83 LYS A O 1
ATOM 700 N N . TYR A 1 84 ? -2.484 10.485 3.334 1.00 98.81 84 TYR A N 1
ATOM 701 C CA . TYR A 1 84 ? -1.075 10.299 3.698 1.00 98.81 84 TYR A CA 1
ATOM 702 C C . TYR A 1 84 ? -0.224 9.833 2.514 1.00 98.81 84 TYR A C 1
ATOM 704 O O . TYR A 1 84 ? 0.828 10.422 2.264 1.00 98.81 84 TYR A O 1
ATOM 712 N N . LEU A 1 85 ? -0.690 8.862 1.722 1.00 98.88 85 LEU A N 1
ATOM 713 C CA . LEU A 1 85 ? 0.007 8.465 0.492 1.00 98.88 85 LEU A CA 1
ATOM 714 C C . LEU A 1 85 ? 0.185 9.640 -0.473 1.00 98.88 85 LEU A C 1
ATOM 716 O O . LEU A 1 85 ? 1.271 9.836 -1.018 1.00 98.88 85 LEU A O 1
ATOM 720 N N . LYS A 1 86 ? -0.853 10.462 -0.654 1.00 98.88 86 LYS A N 1
ATOM 721 C CA . LYS A 1 86 ? -0.774 11.671 -1.480 1.00 98.88 86 LYS A CA 1
ATOM 722 C C . LYS A 1 86 ? 0.257 12.667 -0.955 1.00 98.88 86 LYS A C 1
ATOM 724 O O . LYS A 1 86 ? 1.028 13.194 -1.753 1.00 98.88 86 LYS A O 1
ATOM 729 N N . GLN A 1 87 ? 0.289 12.923 0.355 1.00 98.75 87 GLN A N 1
ATOM 730 C CA . GLN A 1 87 ? 1.289 13.810 0.960 1.00 98.75 87 GLN A CA 1
ATOM 731 C C . GLN A 1 87 ? 2.711 13.293 0.718 1.00 98.75 87 GLN A C 1
ATOM 733 O O . GLN A 1 87 ? 3.550 14.057 0.249 1.00 98.75 87 GLN A O 1
ATOM 738 N N . LEU A 1 88 ? 2.964 12.001 0.954 1.00 98.88 88 LEU A N 1
ATOM 739 C CA . LEU A 1 88 ? 4.263 11.372 0.682 1.00 98.88 88 LEU A CA 1
ATOM 740 C C . LEU A 1 88 ? 4.654 11.480 -0.799 1.00 98.88 88 LEU A C 1
ATOM 742 O O . LEU A 1 88 ? 5.766 11.896 -1.113 1.00 98.88 88 LEU A O 1
ATOM 746 N N . SER A 1 89 ? 3.725 11.184 -1.711 1.00 98.81 89 SER A N 1
ATOM 747 C CA . SER A 1 89 ? 3.943 11.285 -3.161 1.00 98.81 89 SER A CA 1
ATOM 748 C C . SER A 1 89 ? 4.239 12.724 -3.616 1.00 98.81 89 SER A C 1
ATOM 750 O O . SER A 1 89 ? 5.031 12.946 -4.534 1.00 98.81 89 SER A O 1
ATOM 752 N N . ALA A 1 90 ? 3.627 13.725 -2.975 1.00 98.69 90 ALA A N 1
ATOM 753 C CA . ALA A 1 90 ? 3.829 15.137 -3.301 1.00 98.69 90 ALA A CA 1
ATOM 754 C C . ALA A 1 90 ? 5.180 15.689 -2.808 1.00 98.69 90 ALA A C 1
ATOM 756 O O . ALA A 1 90 ? 5.677 16.666 -3.364 1.00 98.69 90 ALA A O 1
ATOM 757 N N . GLN A 1 91 ? 5.795 15.060 -1.802 1.00 98.25 91 GLN A N 1
ATOM 758 C CA . GLN A 1 91 ? 7.070 15.494 -1.213 1.00 98.25 91 GLN A CA 1
ATOM 759 C C . GLN A 1 91 ? 8.293 15.204 -2.091 1.00 98.25 91 GLN A C 1
ATOM 761 O O . GLN A 1 91 ? 9.394 15.655 -1.777 1.00 98.25 91 GLN A O 1
ATOM 766 N N . ASN A 1 92 ? 8.139 14.449 -3.180 1.00 98.44 92 ASN A N 1
ATOM 767 C CA . ASN A 1 92 ? 9.247 14.069 -4.047 1.00 98.44 92 ASN A CA 1
ATOM 768 C C . ASN A 1 92 ? 8.860 14.109 -5.535 1.00 98.44 92 ASN A C 1
ATOM 770 O O . ASN A 1 92 ? 7.688 14.043 -5.909 1.00 98.44 92 ASN A O 1
ATOM 774 N N . LYS A 1 93 ? 9.859 14.244 -6.418 1.00 97.75 93 LYS A N 1
ATOM 775 C CA . LYS A 1 93 ? 9.630 14.379 -7.870 1.00 97.75 93 LYS A CA 1
ATOM 776 C C . LYS A 1 93 ? 9.167 13.077 -8.534 1.00 97.75 93 LYS A C 1
ATOM 778 O O . LYS A 1 93 ? 8.466 13.151 -9.541 1.00 97.75 93 LYS A O 1
ATOM 783 N N . SER A 1 94 ? 9.548 11.920 -7.989 1.00 98.19 94 SER A N 1
ATOM 784 C CA . SER A 1 94 ? 9.208 10.601 -8.543 1.00 98.19 94 SER A CA 1
ATOM 785 C C . SER A 1 94 ? 7.748 10.209 -8.276 1.00 98.19 94 SER A C 1
ATOM 787 O O . SER A 1 94 ? 7.171 9.409 -9.004 1.00 98.19 94 SER A O 1
ATOM 789 N N . GLY A 1 95 ? 7.115 10.797 -7.259 1.00 98.44 95 GLY A N 1
ATOM 790 C CA . GLY A 1 95 ? 5.782 10.410 -6.813 1.00 98.44 95 GLY A CA 1
ATOM 791 C C . GLY A 1 95 ? 5.740 9.096 -6.039 1.00 98.44 95 GLY A C 1
ATOM 792 O O . GLY A 1 95 ? 4.640 8.636 -5.730 1.00 98.44 95 GLY A O 1
ATOM 793 N N . LEU A 1 96 ? 6.896 8.498 -5.747 1.00 98.88 96 LEU A N 1
ATOM 794 C CA . LEU A 1 96 ? 6.999 7.239 -5.025 1.00 98.88 96 LEU A CA 1
ATOM 795 C C . LEU A 1 96 ? 6.637 7.411 -3.544 1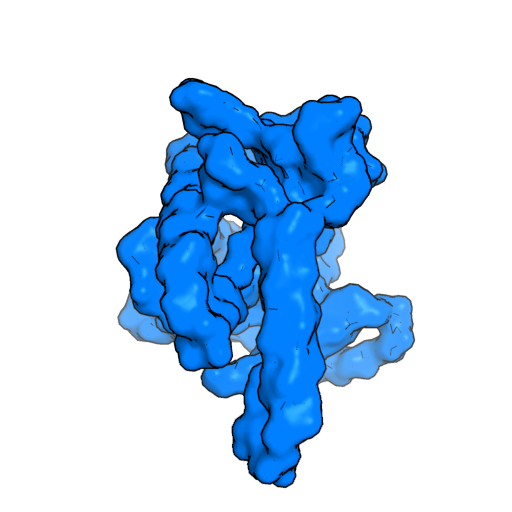.00 98.88 96 LEU A C 1
ATOM 797 O O . LEU A 1 96 ? 6.769 8.497 -2.973 1.00 98.88 96 LEU A O 1
ATOM 801 N N . ALA A 1 97 ? 6.200 6.313 -2.931 1.00 98.62 97 ALA A N 1
ATOM 802 C CA . ALA A 1 97 ? 5.948 6.207 -1.499 1.00 98.62 97 ALA A CA 1
ATOM 803 C C . ALA A 1 97 ? 7.018 5.307 -0.846 1.00 98.62 97 ALA A C 1
ATOM 805 O O . ALA A 1 97 ? 7.425 4.329 -1.471 1.00 98.62 97 ALA A O 1
ATOM 806 N N . PRO A 1 98 ? 7.479 5.621 0.377 1.00 98.81 98 PRO A N 1
ATOM 807 C CA . PRO A 1 98 ? 8.453 4.805 1.099 1.00 98.81 98 PRO A CA 1
ATOM 808 C C . PRO A 1 98 ? 7.823 3.528 1.659 1.00 98.81 98 PRO A C 1
ATOM 810 O O . PRO A 1 98 ? 6.609 3.485 1.829 1.00 98.81 98 PRO A O 1
ATOM 813 N N . ASP A 1 99 ? 8.616 2.526 2.033 1.00 98.75 99 ASP A N 1
ATOM 814 C CA . ASP A 1 99 ? 8.146 1.356 2.788 1.00 98.75 99 ASP A CA 1
ATOM 815 C C . ASP A 1 99 ? 7.440 1.784 4.084 1.00 98.75 99 ASP A C 1
ATOM 817 O O . ASP A 1 99 ? 6.305 1.372 4.349 1.00 98.75 99 ASP A O 1
ATOM 821 N N . PHE A 1 100 ? 8.079 2.677 4.843 1.00 98.81 100 PHE A N 1
ATOM 822 C CA . PHE A 1 100 ? 7.580 3.198 6.107 1.00 98.81 100 PHE A CA 1
ATOM 823 C C . PHE A 1 100 ? 7.648 4.726 6.180 1.00 98.81 100 PHE A C 1
ATOM 825 O O . PHE A 1 100 ? 8.534 5.386 5.632 1.00 98.81 100 PHE A O 1
ATOM 832 N N . ALA A 1 101 ? 6.709 5.302 6.920 1.00 98.75 101 ALA A N 1
ATOM 833 C CA . ALA A 1 101 ? 6.625 6.724 7.196 1.00 98.75 101 ALA A CA 1
ATOM 834 C C . ALA A 1 101 ? 6.164 6.979 8.634 1.00 98.75 101 ALA A C 1
ATOM 836 O O . ALA A 1 101 ? 5.457 6.168 9.221 1.00 98.75 101 ALA A O 1
ATOM 837 N N . TRP A 1 102 ? 6.535 8.124 9.194 1.00 98.56 102 TRP A N 1
ATOM 838 C CA . TRP A 1 102 ? 6.044 8.601 10.481 1.00 98.56 102 TRP A CA 1
ATOM 839 C C . TRP A 1 102 ? 4.905 9.588 10.281 1.00 98.56 102 TRP A C 1
ATOM 841 O O . TRP A 1 102 ? 5.036 10.549 9.516 1.00 98.56 102 TRP A O 1
ATOM 851 N N . VAL A 1 103 ? 3.803 9.362 10.991 1.00 98.31 103 VAL A N 1
ATOM 852 C CA . VAL A 1 103 ? 2.669 10.283 11.059 1.00 98.31 103 VAL A CA 1
ATOM 853 C C . VAL A 1 103 ? 2.844 11.220 12.251 1.00 98.31 103 VAL A C 1
ATOM 855 O O . VAL A 1 103 ? 3.266 10.820 13.329 1.00 98.31 103 VAL A O 1
ATOM 858 N N . SER A 1 104 ? 2.525 12.495 12.057 1.00 95.19 104 SER A N 1
ATOM 859 C CA . SER A 1 104 ? 2.576 13.522 13.096 1.00 95.19 104 SER A CA 1
ATOM 860 C C . SER A 1 104 ? 1.482 14.568 12.873 1.00 95.19 104 SER A C 1
ATOM 862 O O . SER A 1 104 ? 0.840 14.599 11.819 1.00 95.19 104 SER A O 1
ATOM 864 N N . LYS A 1 105 ? 1.328 15.501 13.821 1.00 89.94 105 LYS A N 1
ATOM 865 C CA . LYS A 1 105 ? 0.444 16.673 13.665 1.00 89.94 105 LYS A CA 1
ATOM 866 C C . LYS A 1 105 ? 0.783 17.518 12.426 1.00 89.94 105 LYS A C 1
ATOM 868 O O . LYS A 1 105 ? -0.105 18.116 11.832 1.00 89.94 105 LYS A O 1
ATOM 873 N N . ASN A 1 106 ? 2.049 17.505 12.001 1.00 89.44 106 ASN A N 1
ATOM 874 C CA . ASN A 1 106 ? 2.555 18.266 10.855 1.00 89.44 106 ASN A CA 1
ATOM 875 C C . ASN A 1 106 ? 2.443 17.500 9.521 1.00 89.44 106 ASN A C 1
ATOM 877 O O . ASN A 1 106 ? 3.003 17.927 8.513 1.00 89.44 106 ASN A O 1
ATOM 881 N N . GLY A 1 107 ? 1.754 16.355 9.512 1.00 93.75 107 GLY A N 1
ATOM 882 C CA . GLY A 1 107 ? 1.624 15.472 8.355 1.00 93.75 107 GLY A CA 1
ATOM 883 C C . GLY A 1 107 ? 2.514 14.236 8.452 1.00 93.75 107 GLY A C 1
ATOM 884 O O . GLY A 1 107 ? 2.945 13.838 9.536 1.00 93.75 107 GLY A O 1
ATOM 885 N N . VAL A 1 108 ? 2.761 13.613 7.302 1.00 98.19 108 VAL A N 1
ATOM 886 C CA . VAL A 1 108 ? 3.483 12.339 7.187 1.00 98.19 108 VAL A CA 1
ATOM 887 C C . VAL A 1 108 ? 4.839 12.530 6.506 1.00 98.19 108 VAL A C 1
ATOM 889 O O . VAL A 1 108 ? 4.944 13.304 5.557 1.00 98.19 108 VAL A O 1
ATOM 892 N N . LYS A 1 109 ? 5.887 11.847 6.977 1.00 98.44 109 LYS A N 1
ATOM 893 C CA . LYS A 1 109 ? 7.239 11.902 6.390 1.00 98.44 109 LYS A CA 1
ATOM 894 C C . LYS A 1 109 ? 7.858 10.516 6.318 1.00 98.44 109 LYS A C 1
ATOM 896 O O . LYS A 1 109 ? 7.642 9.716 7.220 1.00 98.44 109 LYS A O 1
ATOM 901 N N . ALA A 1 110 ? 8.649 10.249 5.281 1.00 98.31 110 ALA A N 1
ATOM 902 C CA . ALA A 1 110 ? 9.372 8.986 5.151 1.00 98.31 110 ALA A CA 1
ATOM 903 C C . ALA A 1 110 ? 10.209 8.679 6.405 1.00 98.31 110 ALA A C 1
ATOM 905 O O . ALA A 1 110 ? 10.810 9.577 7.005 1.00 98.31 110 ALA A O 1
ATOM 906 N N . ALA A 1 111 ? 10.221 7.411 6.810 1.00 97.56 111 ALA A N 1
ATOM 907 C CA . ALA A 1 111 ? 11.066 6.945 7.894 1.00 97.56 111 ALA A CA 1
ATOM 908 C C . ALA A 1 111 ? 12.545 7.012 7.478 1.00 97.56 111 ALA A C 1
ATOM 910 O O . ALA A 1 111 ? 12.882 7.078 6.298 1.00 97.56 111 ALA A O 1
ATOM 911 N N . LYS A 1 112 ? 13.451 6.994 8.457 1.00 95.44 112 LYS A N 1
ATOM 912 C CA . LYS A 1 112 ? 14.865 6.722 8.174 1.00 95.44 112 LYS A CA 1
ATOM 913 C C . LYS A 1 112 ? 15.044 5.223 7.910 1.00 95.44 112 LYS A C 1
ATOM 915 O O . LYS A 1 112 ? 14.199 4.421 8.298 1.00 95.44 112 LYS A O 1
ATOM 920 N N . GLY A 1 113 ? 16.158 4.842 7.292 1.00 94.06 113 GLY A N 1
ATOM 921 C CA . GLY A 1 113 ? 16.541 3.434 7.197 1.00 94.06 113 GLY A CA 1
ATOM 922 C C . GLY A 1 113 ? 16.738 2.790 8.576 1.00 94.06 113 GLY A C 1
ATOM 923 O O . GLY A 1 113 ? 17.129 3.464 9.530 1.00 94.06 113 GLY A O 1
ATOM 924 N N . LYS A 1 114 ? 16.527 1.473 8.644 1.00 93.62 114 LYS A N 1
ATOM 925 C CA . LYS A 1 114 ? 16.690 0.596 9.816 1.00 93.62 114 LYS A CA 1
ATOM 926 C C . LYS A 1 114 ? 15.759 0.947 10.982 1.00 93.62 114 LYS A C 1
ATOM 928 O O . LYS A 1 114 ? 16.138 0.806 12.141 1.00 93.62 114 LYS A O 1
ATOM 933 N N . VAL A 1 115 ? 14.551 1.414 10.677 1.00 90.06 115 VAL A N 1
ATOM 934 C CA . VAL A 1 115 ? 13.515 1.649 11.691 1.00 90.06 115 VAL A CA 1
ATOM 935 C C . VAL A 1 115 ? 12.798 0.344 12.028 1.00 90.06 115 VAL A C 1
ATOM 937 O O . VAL A 1 115 ? 12.525 0.099 13.198 1.00 90.06 115 VAL A O 1
ATOM 940 N N . VAL A 1 116 ? 12.533 -0.501 11.030 1.00 88.12 116 VAL A N 1
ATOM 941 C CA . VAL A 1 116 ? 11.881 -1.807 11.197 1.00 88.12 116 VAL A CA 1
ATOM 942 C C . VAL A 1 116 ? 12.676 -2.924 10.537 1.00 88.12 116 VAL A C 1
ATOM 944 O O . VAL A 1 116 ? 12.906 -3.949 11.170 1.00 88.12 116 VAL A O 1
ATOM 947 N N . SER A 1 117 ? 13.063 -2.763 9.270 1.00 86.00 117 SER A N 1
ATOM 948 C CA . SER A 1 117 ? 13.510 -3.895 8.452 1.00 86.00 117 SER A CA 1
ATOM 949 C C . SER A 1 117 ? 14.908 -3.698 7.889 1.00 86.00 117 SER A C 1
ATOM 951 O O . SER A 1 117 ? 15.796 -4.513 8.128 1.00 86.00 117 SER A O 1
ATOM 953 N N . SER A 1 118 ? 15.130 -2.631 7.126 1.00 92.38 118 SER A N 1
ATOM 954 C CA . SER A 1 118 ? 16.332 -2.503 6.309 1.00 92.38 118 SER A CA 1
ATOM 955 C C . SER A 1 118 ? 16.787 -1.057 6.171 1.00 92.38 118 SER A C 1
ATOM 957 O O . SER A 1 118 ? 16.066 -0.113 6.486 1.00 92.38 118 SER A O 1
ATOM 959 N N . LYS A 1 119 ? 17.983 -0.850 5.609 1.00 95.69 119 LYS A N 1
ATOM 960 C CA . LYS A 1 119 ? 18.457 0.497 5.246 1.00 95.69 119 LYS A CA 1
ATOM 961 C C . LYS A 1 119 ? 17.520 1.250 4.283 1.00 95.69 119 LYS A C 1
ATOM 963 O O . LYS A 1 119 ? 17.647 2.463 4.202 1.00 95.69 119 LYS A O 1
ATOM 968 N N . TYR A 1 120 ? 16.587 0.556 3.628 1.00 96.38 120 TYR A N 1
ATOM 969 C CA . TYR A 1 120 ? 15.653 1.098 2.640 1.00 96.38 120 TYR A CA 1
ATOM 970 C C . TYR A 1 120 ? 14.241 1.355 3.188 1.00 96.38 120 TYR A C 1
ATOM 972 O O . TYR A 1 120 ? 13.325 1.599 2.413 1.00 96.38 120 TYR A O 1
ATOM 980 N N . ASP A 1 121 ? 14.036 1.328 4.511 1.00 97.56 121 ASP A N 1
ATOM 981 C CA . ASP A 1 121 ? 12.713 1.582 5.114 1.00 97.56 121 ASP A CA 1
ATOM 982 C C . ASP A 1 121 ? 12.106 2.943 4.710 1.00 97.56 121 ASP A C 1
ATOM 984 O O . ASP A 1 121 ? 10.889 3.108 4.708 1.00 97.56 121 ASP A O 1
ATOM 988 N N . GLY A 1 122 ? 12.951 3.919 4.365 1.00 98.19 122 GLY A N 1
ATOM 989 C CA . GLY A 1 122 ? 12.552 5.243 3.879 1.00 98.19 122 GLY A CA 1
ATOM 990 C C . GLY A 1 122 ? 12.423 5.371 2.360 1.00 98.19 122 GLY A C 1
ATOM 991 O O . GLY A 1 122 ? 12.154 6.468 1.874 1.00 98.19 122 GLY A O 1
ATOM 992 N N . ASP A 1 123 ? 12.627 4.288 1.613 1.00 98.75 123 ASP A N 1
ATOM 993 C CA . ASP A 1 123 ? 12.653 4.258 0.152 1.00 98.75 123 ASP A CA 1
ATOM 994 C C . ASP A 1 123 ? 11.499 3.420 -0.406 1.00 98.75 123 ASP A C 1
ATOM 996 O O . ASP A 1 123 ? 10.814 2.711 0.329 1.00 98.75 123 ASP A O 1
ATOM 1000 N N . TYR A 1 124 ? 11.264 3.492 -1.718 1.00 98.75 124 TYR A N 1
ATOM 1001 C CA . TYR A 1 124 ? 10.314 2.605 -2.385 1.00 98.75 124 TYR A CA 1
ATOM 1002 C C . TYR A 1 124 ? 10.959 1.228 -2.555 1.00 98.75 124 TYR A C 1
ATOM 1004 O O . TYR A 1 124 ? 11.704 1.000 -3.510 1.00 98.75 124 TYR A O 1
ATOM 1012 N N . ALA A 1 125 ? 10.709 0.324 -1.609 1.00 98.25 125 ALA A N 1
ATOM 1013 C CA . ALA A 1 125 ? 11.368 -0.972 -1.526 1.00 98.25 125 ALA A CA 1
ATOM 1014 C C . ALA A 1 125 ? 10.342 -2.114 -1.415 1.00 98.25 125 ALA A C 1
ATOM 1016 O O . ALA A 1 125 ? 9.240 -2.038 -1.968 1.00 98.25 125 ALA A O 1
ATOM 1017 N N . SER A 1 126 ? 10.740 -3.230 -0.799 1.00 96.81 126 SER A N 1
ATOM 1018 C CA . SER A 1 126 ? 9.998 -4.492 -0.846 1.00 96.81 126 SER A CA 1
ATOM 1019 C C . SER A 1 126 ? 8.590 -4.393 -0.270 1.00 96.81 126 SER A C 1
ATOM 1021 O O . SER A 1 126 ? 7.733 -5.167 -0.688 1.00 96.81 126 SER A O 1
ATOM 1023 N N . ASN A 1 127 ? 8.306 -3.464 0.652 1.00 98.31 127 ASN A N 1
ATOM 1024 C CA . ASN A 1 127 ? 6.934 -3.267 1.107 1.00 98.31 127 ASN A CA 1
ATOM 1025 C C . ASN A 1 127 ? 6.144 -2.407 0.121 1.00 98.31 127 ASN A C 1
ATOM 1027 O O . ASN A 1 127 ? 5.095 -2.843 -0.369 1.00 98.31 127 ASN A O 1
ATOM 1031 N N . ALA A 1 128 ? 6.651 -1.210 -0.174 1.00 98.75 128 ALA A N 1
ATOM 1032 C CA . ALA A 1 128 ? 5.985 -0.197 -0.981 1.00 98.75 128 ALA A CA 1
ATOM 1033 C C . ALA A 1 128 ? 5.788 -0.626 -2.437 1.00 98.75 128 ALA A C 1
ATOM 1035 O O . ALA A 1 128 ? 4.906 -0.085 -3.108 1.00 98.75 128 ALA A O 1
ATOM 1036 N N . CYS A 1 129 ? 6.515 -1.643 -2.917 1.00 98.50 129 CYS A N 1
ATOM 1037 C CA . CYS A 1 129 ? 6.312 -2.214 -4.247 1.00 98.50 129 CYS A CA 1
ATOM 1038 C C . CYS A 1 129 ? 4.856 -2.634 -4.516 1.00 98.50 129 CYS A C 1
ATOM 1040 O O . CYS A 1 129 ? 4.420 -2.595 -5.663 1.00 98.50 129 CYS A O 1
ATOM 1042 N N . ARG A 1 130 ? 4.075 -2.941 -3.469 1.00 98.75 130 ARG A N 1
ATOM 1043 C CA . ARG A 1 130 ? 2.649 -3.309 -3.550 1.00 98.75 130 ARG A CA 1
ATOM 1044 C C . ARG A 1 130 ? 1.696 -2.121 -3.697 1.00 98.75 130 ARG A C 1
ATOM 1046 O O . ARG A 1 130 ? 0.571 -2.311 -4.151 1.00 98.75 130 ARG A O 1
ATOM 1053 N N . VAL A 1 131 ? 2.122 -0.896 -3.372 1.00 98.88 131 VAL A N 1
ATOM 1054 C CA . VAL A 1 131 ? 1.265 0.306 -3.432 1.00 98.88 131 VAL A CA 1
ATOM 1055 C C . VAL A 1 131 ? 0.588 0.476 -4.806 1.00 98.88 131 VAL A C 1
ATOM 1057 O O . VAL A 1 131 ? -0.627 0.668 -4.822 1.00 98.88 131 VAL A O 1
ATOM 1060 N N . PRO A 1 132 ? 1.279 0.331 -5.960 1.00 98.62 132 PRO A N 1
ATOM 1061 C CA . PRO A 1 132 ? 0.631 0.347 -7.274 1.00 98.62 132 PRO A CA 1
ATOM 1062 C C . PRO A 1 132 ? -0.537 -0.638 -7.415 1.00 98.62 132 PRO A C 1
ATOM 1064 O O . PRO A 1 132 ? -1.604 -0.254 -7.889 1.00 98.62 132 PRO A O 1
ATOM 1067 N N . MET A 1 133 ? -0.365 -1.887 -6.969 1.00 97.94 133 MET A N 1
ATOM 1068 C CA . MET A 1 133 ? -1.408 -2.919 -7.025 1.00 97.94 133 MET A CA 1
ATOM 1069 C C . MET A 1 133 ? -2.603 -2.546 -6.148 1.00 97.94 133 MET A C 1
ATOM 1071 O O . MET A 1 133 ? -3.745 -2.640 -6.593 1.00 97.94 133 MET A O 1
ATOM 1075 N N . ASN A 1 134 ? -2.346 -2.056 -4.936 1.00 98.38 134 ASN A N 1
ATOM 1076 C CA . ASN A 1 134 ? -3.396 -1.685 -3.986 1.00 98.38 134 ASN A CA 1
ATOM 1077 C C . ASN A 1 134 ? -4.236 -0.488 -4.463 1.00 98.38 134 ASN A C 1
ATOM 1079 O O . ASN A 1 134 ? -5.416 -0.373 -4.121 1.00 98.38 134 ASN A O 1
ATOM 1083 N N . LEU A 1 135 ? -3.638 0.411 -5.251 1.00 98.69 135 LEU A N 1
ATOM 1084 C CA . LEU A 1 135 ? -4.310 1.590 -5.802 1.00 98.69 135 LEU A CA 1
ATOM 1085 C C . LEU A 1 135 ? -4.900 1.374 -7.206 1.00 98.69 135 LEU A C 1
ATOM 1087 O O . LEU A 1 135 ? -5.674 2.213 -7.678 1.00 98.69 135 LEU A O 1
ATOM 1091 N N . ALA A 1 136 ? -4.575 0.267 -7.878 1.00 97.31 136 ALA A N 1
ATOM 1092 C CA . ALA A 1 136 ? -5.050 -0.029 -9.226 1.00 97.31 136 ALA A CA 1
ATOM 1093 C C . ALA A 1 136 ? -6.589 -0.026 -9.286 1.00 97.31 136 ALA A C 1
ATOM 1095 O O . ALA A 1 136 ? -7.253 -0.744 -8.541 1.00 97.31 136 ALA A O 1
ATOM 1096 N N . GLY A 1 137 ? -7.179 0.796 -10.158 1.00 94.88 137 GLY A N 1
ATOM 1097 C CA . GLY A 1 137 ? -8.633 0.867 -10.358 1.00 94.88 137 GLY A CA 1
ATOM 1098 C C . GLY A 1 137 ? -9.420 1.462 -9.183 1.00 94.88 137 GLY A C 1
ATOM 1099 O O . GLY A 1 137 ? -10.633 1.283 -9.096 1.00 94.88 137 GLY A O 1
ATOM 1100 N N . VAL A 1 138 ? -8.757 2.139 -8.242 1.00 97.94 138 VAL A N 1
ATOM 1101 C CA . VAL A 1 138 ? -9.436 2.821 -7.135 1.00 97.94 138 VAL A CA 1
ATOM 1102 C C . VAL A 1 138 ? -10.022 4.144 -7.624 1.00 97.94 138 VAL A C 1
ATOM 1104 O O . VAL A 1 138 ? -9.291 5.075 -7.965 1.00 97.94 138 VAL A O 1
ATOM 1107 N N . ASP A 1 139 ? -11.350 4.252 -7.602 1.00 96.25 139 ASP A N 1
ATOM 1108 C CA . ASP A 1 139 ? -12.048 5.512 -7.866 1.00 96.25 139 ASP A CA 1
ATOM 1109 C C . ASP A 1 139 ? -11.986 6.441 -6.643 1.00 96.25 139 ASP A C 1
ATOM 1111 O O . ASP A 1 139 ? -12.864 6.451 -5.781 1.00 96.25 139 ASP A O 1
ATOM 1115 N N . ASP A 1 140 ? -10.870 7.157 -6.522 1.00 98.50 140 ASP A N 1
ATOM 1116 C CA . ASP A 1 140 ? -10.641 8.195 -5.519 1.00 98.50 140 ASP A CA 1
ATOM 1117 C C . ASP A 1 140 ? -9.642 9.234 -6.069 1.00 98.50 140 ASP A C 1
ATOM 1119 O O . ASP A 1 140 ? -8.634 8.846 -6.671 1.00 98.50 140 ASP A O 1
ATOM 1123 N N . PRO A 1 141 ? -9.885 10.548 -5.913 1.00 98.56 141 PRO A N 1
ATOM 1124 C CA . PRO A 1 141 ? -8.996 11.578 -6.450 1.00 98.56 141 PRO A CA 1
ATOM 1125 C C . PRO A 1 141 ? -7.573 11.528 -5.875 1.00 98.56 141 PRO A C 1
ATOM 1127 O O . PRO A 1 141 ? -6.620 11.784 -6.617 1.00 98.56 141 PRO A O 1
ATOM 1130 N N . ASP A 1 142 ? -7.402 11.168 -4.601 1.00 98.81 142 ASP A N 1
ATOM 1131 C CA . ASP A 1 142 ? -6.083 11.088 -3.973 1.00 98.81 142 ASP A CA 1
ATOM 1132 C C . ASP A 1 142 ? -5.330 9.839 -4.452 1.00 98.81 142 ASP A C 1
ATOM 1134 O O . ASP A 1 142 ? -4.148 9.933 -4.790 1.00 98.81 142 ASP A O 1
ATOM 1138 N N . ALA A 1 143 ? -6.023 8.704 -4.611 1.00 98.81 143 ALA A N 1
ATOM 1139 C CA . ALA A 1 143 ? -5.446 7.515 -5.246 1.00 98.81 143 ALA A CA 1
ATOM 1140 C C . ALA A 1 143 ? -5.007 7.811 -6.691 1.00 98.81 143 ALA A C 1
ATOM 1142 O O . ALA A 1 143 ? -3.874 7.515 -7.074 1.00 98.81 143 ALA A O 1
ATOM 1143 N N . ARG A 1 144 ? -5.866 8.474 -7.482 1.00 98.69 144 ARG A N 1
ATOM 1144 C CA . ARG A 1 144 ? -5.545 8.850 -8.868 1.00 98.69 144 ARG A CA 1
ATOM 1145 C C . ARG A 1 144 ? -4.330 9.761 -8.968 1.00 98.69 144 ARG A C 1
ATOM 1147 O O . ARG A 1 144 ? -3.544 9.608 -9.904 1.00 98.69 144 ARG A O 1
ATOM 1154 N N . TYR A 1 145 ? -4.177 10.693 -8.030 1.00 98.81 145 TYR A N 1
ATOM 1155 C CA . TYR A 1 145 ? -3.011 11.568 -7.965 1.00 98.81 145 TYR A CA 1
ATOM 1156 C C . TYR A 1 145 ? -1.718 10.761 -7.795 1.00 98.81 145 TYR A C 1
ATOM 1158 O O . TYR A 1 145 ? -0.782 10.936 -8.577 1.00 98.81 145 TYR A O 1
ATOM 1166 N N . VAL A 1 146 ? -1.686 9.848 -6.817 1.00 98.88 146 VAL A N 1
ATOM 1167 C CA . VAL A 1 146 ? -0.514 9.002 -6.540 1.00 98.88 146 VAL A CA 1
ATOM 1168 C C . VAL A 1 146 ? -0.201 8.107 -7.742 1.00 98.88 146 VAL A C 1
ATOM 1170 O O . VAL A 1 146 ? 0.921 8.146 -8.253 1.00 98.88 146 VAL A O 1
ATOM 1173 N N . CYS A 1 147 ? -1.201 7.389 -8.269 1.00 98.81 147 CYS A N 1
ATOM 1174 C CA . CYS A 1 147 ? -1.039 6.509 -9.428 1.00 98.81 147 CYS A CA 1
ATOM 1175 C C . CYS A 1 147 ? -0.447 7.243 -10.635 1.00 98.81 147 CYS A C 1
ATOM 1177 O O . CYS A 1 147 ? 0.550 6.795 -11.193 1.00 98.81 147 CYS A O 1
ATOM 1179 N N . LYS A 1 148 ? -1.000 8.402 -11.028 1.00 98.69 148 LYS A N 1
ATOM 1180 C CA . LYS A 1 148 ? -0.506 9.143 -12.204 1.00 98.69 148 LYS A CA 1
ATOM 1181 C C . L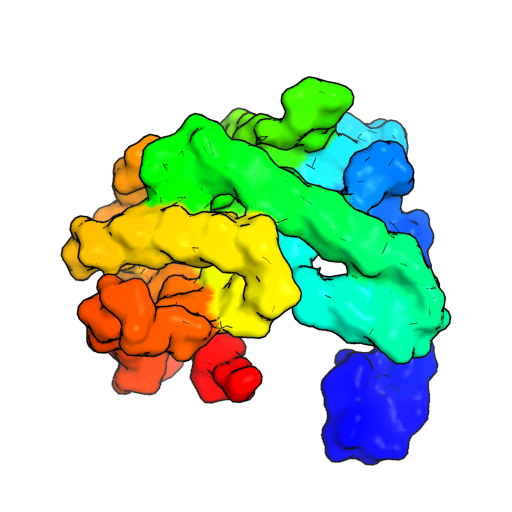YS A 1 148 ? 0.943 9.606 -12.049 1.00 98.69 148 LYS A C 1
ATOM 1183 O O . LYS A 1 148 ? 1.679 9.616 -13.036 1.00 98.69 148 LYS A O 1
ATOM 1188 N N . ARG A 1 149 ? 1.382 9.975 -10.839 1.00 98.75 149 ARG A N 1
ATOM 1189 C CA . ARG A 1 149 ? 2.785 10.353 -10.601 1.00 98.75 149 ARG A CA 1
ATOM 1190 C C . ARG A 1 149 ? 3.717 9.148 -10.693 1.00 98.75 149 ARG A C 1
ATOM 1192 O O . ARG A 1 149 ? 4.705 9.228 -11.419 1.00 98.75 149 ARG A O 1
ATOM 1199 N N . MET A 1 150 ? 3.364 8.032 -10.051 1.00 98.81 150 MET A N 1
ATOM 1200 C CA . MET A 1 150 ? 4.141 6.790 -10.143 1.00 98.81 150 MET A CA 1
ATOM 1201 C C . MET A 1 150 ? 4.209 6.284 -11.590 1.00 98.81 150 MET A C 1
ATOM 1203 O O . MET A 1 150 ? 5.291 5.976 -12.079 1.00 98.81 150 MET A O 1
ATOM 1207 N N . LEU A 1 151 ? 3.088 6.279 -12.320 1.00 98.69 151 LEU A N 1
ATOM 1208 C CA . LEU A 1 151 ? 3.047 5.909 -13.739 1.00 98.69 151 LEU A CA 1
ATOM 1209 C C . LEU A 1 151 ? 3.946 6.816 -14.589 1.00 98.69 151 LEU A C 1
ATOM 1211 O O . LEU A 1 151 ? 4.703 6.317 -15.420 1.00 98.69 151 LEU A O 1
ATOM 1215 N N . LYS A 1 152 ? 3.931 8.135 -14.354 1.00 98.50 152 LYS A N 1
ATOM 1216 C CA . LYS A 1 152 ? 4.819 9.086 -15.044 1.00 98.50 152 LYS A CA 1
ATOM 1217 C C . LYS A 1 152 ? 6.297 8.828 -14.747 1.00 98.50 152 LYS A C 1
ATOM 1219 O O . LYS A 1 152 ? 7.124 9.009 -15.638 1.00 98.50 152 LYS A O 1
ATOM 1224 N N . PHE A 1 153 ? 6.640 8.433 -13.523 1.00 98.62 153 PHE A N 1
ATOM 1225 C CA . PHE A 1 153 ? 8.006 8.055 -13.164 1.00 98.62 153 PHE A CA 1
ATOM 1226 C C . PHE A 1 153 ? 8.433 6.749 -13.842 1.00 98.62 153 PHE A C 1
ATOM 1228 O O . PHE A 1 153 ? 9.466 6.726 -14.513 1.00 98.62 153 PHE A O 1
ATOM 1235 N N . PHE A 1 154 ? 7.622 5.694 -13.731 1.00 98.38 154 PHE A N 1
ATOM 1236 C CA . PHE A 1 154 ? 7.947 4.379 -14.288 1.00 98.38 154 PHE A CA 1
ATOM 1237 C C . PHE A 1 154 ? 7.945 4.349 -15.816 1.00 98.38 154 PHE A C 1
ATOM 1239 O O . PHE A 1 154 ? 8.740 3.625 -16.399 1.00 98.38 154 PHE A O 1
ATOM 1246 N N . SER A 1 155 ? 7.147 5.194 -16.476 1.00 97.38 155 SER A N 1
ATOM 1247 C CA . SER A 1 155 ? 7.153 5.316 -17.946 1.00 97.38 155 SER A CA 1
ATOM 1248 C C . SER A 1 155 ? 8.470 5.859 -18.512 1.00 97.38 155 SER A C 1
ATOM 1250 O O . SER A 1 155 ? 8.670 5.821 -19.720 1.00 97.38 155 SER A O 1
ATOM 1252 N N . LYS A 1 156 ? 9.357 6.385 -17.658 1.00 95.69 156 LYS A N 1
ATOM 1253 C CA . LYS A 1 156 ? 10.694 6.864 -18.037 1.00 95.69 156 LYS A CA 1
ATOM 1254 C C . LYS A 1 156 ? 11.804 5.858 -17.738 1.00 95.69 156 LYS A C 1
ATOM 1256 O O . LYS A 1 156 ? 12.956 6.135 -18.050 1.00 95.69 156 LYS A O 1
ATOM 1261 N N . GLN A 1 157 ? 11.482 4.735 -17.099 1.00 93.69 157 GLN A N 1
ATOM 1262 C CA . GLN A 1 157 ? 12.471 3.723 -16.748 1.00 93.69 157 GLN A CA 1
ATOM 1263 C C . GLN A 1 157 ? 12.592 2.731 -17.901 1.00 93.69 157 GLN A C 1
ATOM 1265 O O . GLN A 1 157 ? 11.595 2.140 -18.311 1.00 93.69 157 GLN A O 1
ATOM 1270 N N . SER A 1 158 ? 13.810 2.523 -18.401 1.00 86.94 158 SER A N 1
ATOM 1271 C CA . SER A 1 158 ? 14.092 1.453 -19.367 1.00 86.94 158 SER A CA 1
ATOM 1272 C C . SER A 1 158 ? 13.865 0.074 -18.742 1.00 86.94 158 SER A C 1
ATOM 1274 O O . SER A 1 158 ? 13.269 -0.802 -19.365 1.00 86.94 158 SER A O 1
ATOM 1276 N N . THR A 1 159 ? 14.261 -0.077 -17.476 1.00 91.69 159 THR A N 1
ATOM 1277 C CA . THR A 1 159 ? 14.093 -1.296 -16.681 1.00 91.69 159 THR A CA 1
ATOM 1278 C C . THR A 1 159 ? 13.526 -0.950 -15.308 1.00 91.69 159 THR A C 1
ATOM 1280 O O . THR A 1 159 ? 14.050 -0.080 -14.613 1.00 91.69 159 THR A O 1
ATOM 1283 N N . VAL A 1 160 ? 12.470 -1.660 -14.898 1.00 95.75 160 VAL A N 1
ATOM 1284 C CA . VAL A 1 160 ? 11.962 -1.613 -13.519 1.00 95.75 160 VAL A CA 1
ATOM 1285 C C . VAL A 1 160 ? 12.824 -2.522 -12.645 1.00 95.75 160 VAL A C 1
ATOM 1287 O O . VAL A 1 160 ? 12.809 -3.740 -12.823 1.00 95.75 160 VAL A O 1
ATOM 1290 N N . THR A 1 161 ? 13.578 -1.944 -11.715 1.00 96.62 161 THR A N 1
ATOM 1291 C CA . THR A 1 161 ? 14.480 -2.675 -10.820 1.00 96.62 161 THR A CA 1
ATOM 1292 C C . THR A 1 161 ? 13.858 -2.921 -9.447 1.00 96.62 161 THR A C 1
ATOM 1294 O O . THR A 1 161 ? 12.778 -2.414 -9.125 1.00 96.62 161 THR A O 1
ATOM 1297 N N . ALA A 1 162 ? 14.537 -3.729 -8.629 1.00 95.81 162 ALA A N 1
ATOM 1298 C CA . ALA A 1 162 ? 14.156 -3.969 -7.241 1.00 95.81 162 ALA A CA 1
ATOM 1299 C C . ALA A 1 162 ? 14.396 -2.731 -6.357 1.00 95.81 162 ALA A C 1
ATOM 1301 O O . ALA A 1 162 ? 15.383 -2.640 -5.633 1.00 95.81 162 ALA A O 1
ATOM 1302 N N . GLY A 1 163 ? 13.473 -1.779 -6.404 1.00 97.75 163 GLY A N 1
ATOM 1303 C CA . GLY A 1 163 ? 13.425 -0.641 -5.495 1.00 97.75 163 GLY A CA 1
ATOM 1304 C C . GLY A 1 163 ? 14.167 0.605 -5.967 1.00 97.75 163 GLY A C 1
ATOM 1305 O O . GLY A 1 163 ? 15.123 0.558 -6.743 1.00 97.75 163 GLY A O 1
ATOM 1306 N N . TYR A 1 164 ? 13.690 1.743 -5.469 1.00 98.69 164 TYR A N 1
ATOM 1307 C CA . TYR A 1 164 ? 14.132 3.079 -5.848 1.00 98.69 164 TYR A CA 1
ATOM 1308 C C . TYR A 1 164 ? 14.177 3.992 -4.626 1.00 98.69 164 TYR A C 1
ATOM 1310 O O . TYR A 1 164 ? 13.268 3.964 -3.794 1.00 98.69 164 TYR A O 1
ATOM 1318 N N . SER A 1 165 ? 15.181 4.864 -4.554 1.00 98.56 165 SER A N 1
ATOM 1319 C CA . SER A 1 165 ? 15.136 5.981 -3.618 1.00 98.56 165 SER A CA 1
ATOM 1320 C C . SER A 1 165 ? 13.953 6.892 -3.944 1.00 98.56 165 SER A C 1
ATOM 1322 O O . SER A 1 165 ? 13.492 6.949 -5.088 1.00 98.56 165 SER A O 1
ATOM 1324 N N . LEU A 1 166 ? 13.468 7.683 -2.982 1.00 98.56 166 LEU A N 1
ATOM 1325 C CA . LEU A 1 166 ? 12.377 8.635 -3.270 1.00 98.56 166 LEU A CA 1
ATOM 1326 C C . LEU A 1 166 ? 12.772 9.716 -4.295 1.00 98.56 166 LEU A C 1
ATOM 1328 O O . LEU A 1 166 ? 11.905 10.339 -4.915 1.00 98.56 166 LEU A O 1
ATOM 1332 N N . LYS A 1 167 ? 14.075 9.917 -4.531 1.00 97.75 167 LYS A N 1
ATOM 1333 C CA . LYS A 1 167 ? 14.591 10.778 -5.608 1.00 97.75 167 LYS A CA 1
ATOM 1334 C C . LYS A 1 167 ? 14.501 10.122 -6.992 1.00 97.75 167 LYS A C 1
ATOM 1336 O O . LYS A 1 167 ? 14.581 10.833 -7.989 1.00 97.75 167 LYS A O 1
ATOM 1341 N N . GLY A 1 168 ? 14.255 8.813 -7.051 1.00 97.88 168 GLY A N 1
ATOM 1342 C CA . GLY A 1 168 ? 14.104 8.034 -8.277 1.00 97.88 168 GLY A CA 1
ATOM 1343 C C . GLY A 1 168 ? 15.360 7.275 -8.705 1.00 97.88 168 GLY A C 1
ATOM 1344 O O . GLY A 1 168 ? 15.396 6.779 -9.826 1.00 97.88 168 GLY A O 1
ATOM 1345 N N . GLU A 1 169 ? 16.380 7.183 -7.852 1.00 97.94 169 GLU A N 1
ATOM 1346 C CA . GLU A 1 169 ? 17.603 6.424 -8.143 1.00 97.94 169 GLU A CA 1
ATOM 1347 C C . GLU A 1 169 ? 17.365 4.941 -7.858 1.00 97.94 169 GLU A C 1
ATOM 1349 O O . GLU A 1 169 ? 16.836 4.592 -6.803 1.00 97.94 169 GLU A O 1
ATOM 1354 N N . ALA A 1 170 ? 17.744 4.065 -8.786 1.00 97.88 170 ALA A N 1
ATOM 1355 C CA . ALA A 1 170 ? 17.615 2.625 -8.595 1.00 97.88 170 ALA A CA 1
ATOM 1356 C C . ALA A 1 170 ? 18.483 2.156 -7.415 1.00 97.88 170 ALA A C 1
ATOM 1358 O O . ALA A 1 170 ? 19.669 2.471 -7.345 1.00 97.88 170 ALA A O 1
ATOM 1359 N N . LEU A 1 171 ? 17.901 1.373 -6.504 1.00 97.19 171 LEU A N 1
ATOM 1360 C CA . LEU A 1 171 ? 18.625 0.800 -5.362 1.00 97.19 171 LEU A CA 1
ATOM 1361 C C . LEU A 1 171 ? 19.384 -0.480 -5.728 1.00 97.19 171 LEU A C 1
ATOM 1363 O O . LEU A 1 171 ? 20.270 -0.907 -4.990 1.00 97.19 171 LEU A O 1
ATOM 1367 N N . ASN A 1 172 ? 19.005 -1.091 -6.851 1.00 95.81 172 ASN A N 1
ATOM 1368 C CA . ASN A 1 172 ? 19.546 -2.331 -7.388 1.00 95.81 172 ASN A CA 1
ATOM 1369 C C . ASN A 1 172 ? 19.622 -2.257 -8.920 1.00 95.81 172 ASN A C 1
ATOM 1371 O O . ASN A 1 172 ? 18.883 -1.501 -9.550 1.00 95.81 172 ASN A O 1
ATOM 1375 N N . HIS A 1 173 ? 20.472 -3.095 -9.518 1.00 93.88 173 HIS A N 1
ATOM 1376 C CA . HIS A 1 173 ? 20.697 -3.134 -10.971 1.00 93.88 173 HIS A CA 1
ATOM 1377 C C . HIS A 1 173 ? 19.949 -4.264 -11.696 1.00 93.88 173 HIS A C 1
ATOM 1379 O O . HIS A 1 173 ? 20.014 -4.352 -12.918 1.00 93.88 173 HIS A O 1
ATOM 1385 N N . TYR A 1 174 ? 19.236 -5.126 -10.967 1.00 93.12 174 TYR A N 1
ATOM 1386 C CA . TYR A 1 174 ? 18.490 -6.246 -11.542 1.00 93.12 174 TYR A CA 1
ATOM 1387 C C . TYR A 1 174 ? 16.989 -5.944 -11.636 1.00 93.12 174 TYR A C 1
ATOM 1389 O O . TYR A 1 174 ? 16.417 -5.256 -10.784 1.00 93.12 174 TYR A O 1
ATOM 1397 N N . GLN A 1 175 ? 16.352 -6.481 -12.678 1.00 92.31 175 GLN A N 1
ATOM 1398 C CA . GLN A 1 175 ? 14.904 -6.421 -12.877 1.00 92.31 175 GLN A CA 1
ATOM 1399 C C . GLN A 1 175 ? 14.182 -7.305 -11.852 1.00 92.31 175 GLN A C 1
ATOM 1401 O O . GLN A 1 175 ? 14.659 -8.394 -11.537 1.00 92.31 175 GLN A O 1
ATOM 1406 N N . SER A 1 176 ? 13.022 -6.872 -11.353 1.00 92.50 176 SER A N 1
ATOM 1407 C CA . SER A 1 176 ? 12.239 -7.663 -10.392 1.00 92.50 176 SER A CA 1
ATOM 1408 C C . SER A 1 176 ? 10.758 -7.720 -10.747 1.00 92.50 176 SER A C 1
ATOM 1410 O O . SER A 1 176 ? 10.108 -6.693 -10.966 1.00 92.50 176 SER A O 1
ATOM 1412 N N . ARG A 1 177 ? 10.200 -8.937 -10.736 1.00 94.38 177 ARG A N 1
ATOM 1413 C CA . ARG A 1 177 ? 8.778 -9.168 -11.012 1.00 94.38 177 ARG A CA 1
ATOM 1414 C C . ARG A 1 177 ? 7.905 -8.724 -9.843 1.00 94.38 177 ARG A C 1
ATOM 1416 O O . ARG A 1 177 ? 6.813 -8.224 -10.098 1.00 94.38 177 ARG A O 1
ATOM 1423 N N . ALA A 1 178 ? 8.403 -8.787 -8.605 1.00 95.88 178 ALA A N 1
ATOM 1424 C CA . ALA A 1 178 ? 7.714 -8.217 -7.443 1.00 95.88 178 ALA A CA 1
ATOM 1425 C C . ALA A 1 178 ? 7.442 -6.708 -7.574 1.00 95.88 178 ALA A C 1
ATOM 1427 O O . ALA A 1 178 ? 6.478 -6.211 -7.001 1.00 95.88 178 ALA A O 1
ATOM 1428 N N . PHE A 1 179 ? 8.251 -5.976 -8.344 1.00 98.00 179 PHE A N 1
ATOM 1429 C CA . PHE A 1 179 ? 8.033 -4.551 -8.610 1.00 98.00 179 PHE A CA 1
ATOM 1430 C C . PHE A 1 179 ? 7.256 -4.334 -9.912 1.00 98.00 179 PHE A C 1
ATOM 1432 O O . PHE A 1 179 ? 6.285 -3.575 -9.940 1.00 98.00 179 PHE A O 1
ATOM 1439 N N . SER A 1 180 ? 7.623 -5.038 -10.987 1.00 97.56 180 SER A N 1
ATOM 1440 C CA . SER A 1 180 ? 6.944 -4.909 -12.280 1.00 97.56 180 SER A CA 1
ATOM 1441 C C . SER A 1 180 ? 5.475 -5.340 -12.247 1.00 97.56 180 SER A C 1
ATOM 1443 O O . SER A 1 180 ? 4.657 -4.699 -12.901 1.00 97.56 180 SER A O 1
ATOM 1445 N N . ALA A 1 181 ? 5.108 -6.395 -11.509 1.00 97.50 181 ALA A N 1
ATOM 1446 C CA . ALA A 1 181 ? 3.745 -6.932 -11.535 1.00 97.50 181 ALA A CA 1
ATOM 1447 C C . ALA A 1 181 ? 2.702 -5.976 -10.919 1.00 97.50 181 ALA A C 1
ATOM 1449 O O . ALA A 1 181 ? 1.676 -5.739 -11.568 1.00 97.50 181 ALA A O 1
ATOM 1450 N N . PRO A 1 182 ? 2.947 -5.345 -9.752 1.00 98.31 182 PRO A N 1
ATOM 1451 C CA . PRO A 1 182 ? 2.081 -4.279 -9.254 1.00 98.31 182 PRO A CA 1
ATOM 1452 C C . PRO A 1 182 ? 1.978 -3.072 -10.195 1.00 98.31 182 PRO A C 1
ATOM 1454 O O . PRO A 1 182 ? 0.888 -2.529 -10.386 1.00 98.31 182 PRO A O 1
ATOM 1457 N N . ILE A 1 183 ? 3.090 -2.657 -10.815 1.00 98.38 183 ILE A N 1
ATOM 1458 C CA . ILE A 1 183 ? 3.109 -1.527 -11.761 1.00 98.38 183 ILE A CA 1
ATOM 1459 C C . ILE A 1 183 ? 2.304 -1.856 -13.020 1.00 98.38 183 ILE A C 1
ATOM 1461 O O . ILE A 1 183 ? 1.550 -1.008 -13.495 1.00 98.38 183 ILE A O 1
ATOM 1465 N N . PHE A 1 184 ? 2.418 -3.080 -13.540 1.00 97.81 184 PHE A N 1
ATOM 1466 C CA . PHE A 1 184 ? 1.620 -3.551 -14.670 1.00 97.81 184 PHE A CA 1
ATOM 1467 C C . PHE A 1 184 ? 0.119 -3.498 -14.362 1.00 97.81 184 PHE A C 1
ATOM 1469 O O . PHE A 1 184 ? -0.656 -2.982 -15.171 1.00 97.81 184 PHE A O 1
ATOM 1476 N N . LEU A 1 185 ? -0.301 -3.970 -13.182 1.00 97.69 185 LEU A N 1
ATOM 1477 C CA . LEU A 1 185 ? -1.709 -3.931 -12.779 1.00 97.69 185 LEU A CA 1
ATOM 1478 C C . LEU A 1 185 ? -2.228 -2.490 -12.666 1.00 97.69 185 LEU A C 1
ATOM 1480 O O . LEU A 1 185 ? -3.310 -2.168 -13.162 1.00 97.69 185 LEU A O 1
ATOM 1484 N N . MET A 1 186 ? -1.428 -1.597 -12.078 1.00 98.06 186 MET A N 1
ATOM 1485 C CA . MET A 1 186 ? -1.740 -0.170 -12.041 1.00 98.06 186 MET A CA 1
ATOM 1486 C C . MET A 1 186 ? -1.864 0.401 -13.458 1.00 98.06 186 MET A C 1
ATOM 1488 O O . MET A 1 186 ? -2.887 1.000 -13.767 1.00 98.06 186 MET A O 1
ATOM 1492 N N . ALA A 1 187 ? -0.891 0.177 -14.346 1.00 97.75 187 ALA A N 1
ATOM 1493 C CA . ALA A 1 187 ? -0.931 0.668 -15.727 1.00 97.75 187 ALA A CA 1
ATOM 1494 C C . ALA A 1 187 ? -2.149 0.137 -16.507 1.00 97.75 187 ALA A C 1
ATOM 1496 O O . ALA A 1 187 ? -2.755 0.874 -17.283 1.00 97.75 187 ALA A O 1
ATOM 1497 N N . SER A 1 188 ? -2.568 -1.103 -16.240 1.00 96.69 188 SER A N 1
ATOM 1498 C CA . SER A 1 188 ? -3.775 -1.711 -16.820 1.00 96.69 188 SER A CA 1
ATOM 1499 C C . SER A 1 188 ? -5.057 -0.951 -16.460 1.00 96.69 188 SER A C 1
ATOM 1501 O O . SER A 1 188 ? -5.980 -0.882 -17.264 1.00 96.69 188 SER A O 1
ATOM 1503 N N . SER A 1 189 ? -5.103 -0.306 -15.291 1.00 96.56 189 SER A N 1
ATOM 1504 C CA . SER A 1 189 ? -6.241 0.529 -14.871 1.00 96.56 189 SER A CA 1
ATOM 1505 C C . SER A 1 189 ? -6.238 1.938 -15.489 1.00 96.56 189 SER A C 1
ATOM 1507 O O . SER A 1 189 ? -7.181 2.699 -15.289 1.00 96.56 189 SER A O 1
ATOM 1509 N N . TYR A 1 190 ? -5.175 2.306 -16.215 1.00 96.88 190 TYR A N 1
ATOM 1510 C CA . TYR A 1 190 ? -4.982 3.620 -16.845 1.00 96.88 190 TYR A CA 1
ATOM 1511 C C . TYR A 1 190 ? -4.683 3.506 -18.350 1.00 96.88 190 TYR A C 1
ATOM 1513 O O . TYR A 1 190 ? -4.038 4.385 -18.931 1.00 96.88 190 TYR A O 1
ATOM 1521 N N . ARG A 1 191 ? -5.150 2.428 -18.995 1.00 96.00 191 ARG A N 1
ATOM 1522 C CA . ARG A 1 191 ? -5.076 2.261 -20.454 1.00 96.00 191 ARG A CA 1
ATOM 1523 C C . ARG A 1 191 ? -5.685 3.463 -21.176 1.00 96.00 191 ARG A C 1
ATOM 1525 O O . ARG A 1 191 ? -6.651 4.054 -20.689 1.00 96.00 191 ARG A O 1
ATOM 1532 N N . ASN A 1 192 ? -5.116 3.817 -22.326 1.00 96.12 192 ASN A N 1
ATOM 1533 C CA . ASN A 1 192 ? -5.537 4.947 -23.163 1.00 96.12 192 ASN A CA 1
ATOM 1534 C C . ASN A 1 192 ? -5.412 6.329 -22.485 1.00 96.12 192 ASN A C 1
ATOM 1536 O O . ASN A 1 192 ? -6.020 7.299 -22.929 1.00 96.12 192 ASN A O 1
ATOM 1540 N N . GLN A 1 193 ? -4.623 6.443 -21.408 1.00 96.19 193 GLN A N 1
ATOM 1541 C CA . GLN A 1 193 ? -4.328 7.714 -20.724 1.00 96.19 193 GLN A CA 1
ATOM 1542 C C . GLN A 1 193 ? -2.853 8.136 -20.859 1.00 96.19 193 GLN A C 1
ATOM 1544 O O . GLN A 1 193 ? -2.351 8.899 -20.034 1.00 96.19 193 GLN A O 1
ATOM 1549 N N . GLY A 1 194 ? -2.141 7.624 -21.871 1.00 95.00 194 GLY A N 1
ATOM 1550 C CA . GLY A 1 194 ? -0.733 7.959 -22.136 1.00 95.00 194 GLY A CA 1
ATOM 1551 C C . GLY A 1 194 ? 0.295 7.081 -21.411 1.00 95.00 194 GLY A C 1
ATOM 1552 O O . GLY A 1 194 ? 1.477 7.415 -21.396 1.00 95.00 194 GLY A O 1
ATOM 1553 N N . PHE A 1 195 ? -0.132 5.958 -20.822 1.00 96.56 195 PHE A N 1
ATOM 1554 C CA . PHE A 1 195 ? 0.739 5.004 -20.113 1.00 96.56 195 PHE A CA 1
ATOM 1555 C C . PHE A 1 195 ? 0.805 3.622 -20.786 1.00 96.56 195 PHE A C 1
ATOM 1557 O O . PHE A 1 195 ? 1.314 2.663 -20.205 1.00 96.56 195 PHE A O 1
ATOM 1564 N N . ASP A 1 196 ? 0.316 3.502 -22.024 1.00 96.19 196 ASP A N 1
ATOM 1565 C CA . ASP A 1 196 ? 0.228 2.225 -22.743 1.00 96.19 196 ASP A CA 1
ATOM 1566 C C . ASP A 1 196 ? 1.603 1.630 -23.090 1.00 96.19 196 ASP A C 1
ATOM 1568 O O . ASP A 1 196 ? 1.746 0.407 -23.160 1.00 96.19 196 ASP A O 1
ATOM 1572 N N . ASN A 1 197 ? 2.638 2.467 -23.221 1.00 95.06 197 ASN A N 1
ATOM 1573 C CA . ASN A 1 197 ? 4.021 2.006 -23.367 1.00 95.06 197 ASN A CA 1
ATOM 1574 C C . ASN A 1 197 ? 4.495 1.265 -22.113 1.00 95.06 197 ASN A C 1
ATOM 1576 O O . ASN A 1 197 ? 5.075 0.188 -22.224 1.00 95.06 197 ASN A O 1
ATOM 1580 N N . LEU A 1 198 ? 4.189 1.796 -20.923 1.00 97.12 198 LEU A N 1
ATOM 1581 C CA . LEU A 1 198 ? 4.516 1.140 -19.658 1.00 97.12 198 LEU A CA 1
ATOM 1582 C C . LEU A 1 198 ? 3.714 -0.156 -19.486 1.00 97.12 198 LEU A C 1
ATOM 1584 O O . LEU A 1 198 ? 4.276 -1.176 -19.101 1.00 97.12 198 LEU A O 1
ATOM 1588 N N . PHE A 1 199 ? 2.420 -0.155 -19.824 1.00 96.44 199 PHE A N 1
ATOM 1589 C CA . PHE A 1 199 ? 1.628 -1.391 -19.864 1.00 96.44 199 PHE A CA 1
ATOM 1590 C C . PHE A 1 199 ? 2.286 -2.441 -20.776 1.00 96.44 199 PHE A C 1
ATOM 1592 O O . PHE A 1 199 ? 2.507 -3.583 -20.368 1.00 96.44 199 P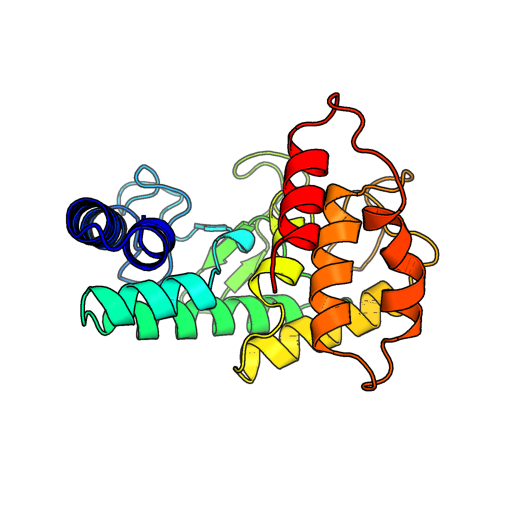HE A O 1
ATOM 1599 N N . SER A 1 200 ? 2.656 -2.038 -21.993 1.00 95.44 200 SER A N 1
ATOM 1600 C CA . SER A 1 200 ? 3.249 -2.923 -22.994 1.00 95.44 200 SER A CA 1
ATOM 1601 C C . SER A 1 200 ? 4.618 -3.446 -22.578 1.00 95.44 200 SER A C 1
ATOM 1603 O O . SER A 1 200 ? 4.914 -4.610 -22.834 1.00 95.44 200 SER A O 1
ATOM 1605 N N . SER A 1 201 ? 5.440 -2.625 -21.921 1.00 94.75 201 SER A N 1
ATOM 1606 C CA . SER A 1 201 ? 6.768 -3.033 -21.467 1.00 94.75 201 SER A CA 1
ATOM 1607 C C . SER A 1 201 ? 6.698 -3.952 -20.247 1.00 94.75 201 SER A C 1
ATOM 1609 O O . SER A 1 201 ? 7.498 -4.875 -20.142 1.00 94.75 201 SER A O 1
ATOM 1611 N N . GLN A 1 202 ? 5.739 -3.745 -19.333 1.00 96.06 202 GLN A N 1
ATOM 1612 C CA . GLN A 1 202 ? 5.617 -4.562 -18.121 1.00 96.06 202 GLN A CA 1
ATOM 1613 C C . GLN A 1 202 ? 4.810 -5.856 -18.325 1.00 96.06 202 GLN A C 1
ATOM 1615 O O . GLN A 1 202 ? 4.859 -6.723 -17.459 1.00 96.06 202 GLN A O 1
ATOM 1620 N N . LYS A 1 203 ? 4.138 -6.060 -19.472 1.00 94.56 203 LYS A N 1
ATOM 1621 C CA . LYS A 1 203 ? 3.356 -7.286 -19.761 1.00 94.56 203 LYS A CA 1
ATOM 1622 C C . LYS A 1 203 ? 4.158 -8.589 -19.658 1.00 94.56 203 LYS A C 1
ATOM 1624 O O . LYS A 1 203 ? 3.574 -9.652 -19.459 1.00 94.56 203 LYS A O 1
ATOM 1629 N N . TYR A 1 204 ? 5.487 -8.514 -19.776 1.00 94.00 204 TYR A N 1
ATOM 1630 C CA . TYR A 1 204 ? 6.385 -9.667 -19.661 1.00 94.00 204 TYR A CA 1
ATOM 1631 C C . TYR A 1 204 ? 6.169 -10.455 -18.358 1.00 94.00 204 TYR A C 1
ATOM 1633 O O . TYR A 1 204 ? 6.356 -11.671 -18.350 1.00 94.00 204 TYR A O 1
ATOM 1641 N N . VAL A 1 205 ? 5.711 -9.788 -17.285 1.00 94.31 205 VAL A N 1
ATOM 1642 C CA . VAL A 1 205 ? 5.427 -10.427 -15.993 1.00 94.31 205 VAL A CA 1
ATOM 1643 C C . VAL A 1 205 ? 4.387 -11.540 -16.088 1.00 94.31 205 VAL A C 1
ATOM 1645 O O . VAL A 1 205 ? 4.409 -12.420 -15.238 1.00 94.31 205 VAL A O 1
ATOM 1648 N N . LEU A 1 206 ? 3.514 -11.534 -17.101 1.00 93.19 206 LEU A N 1
ATOM 1649 C CA . LEU A 1 206 ? 2.514 -12.583 -17.337 1.00 93.19 206 LEU A CA 1
ATOM 1650 C C . LEU A 1 206 ? 2.928 -13.590 -18.419 1.00 93.19 206 LEU A C 1
ATOM 1652 O O . LEU A 1 206 ? 2.327 -14.652 -18.528 1.00 93.19 206 LEU A O 1
ATOM 1656 N N . LEU A 1 207 ? 3.946 -13.269 -19.222 1.00 91.81 207 LEU A N 1
ATOM 1657 C CA . LEU A 1 207 ? 4.408 -14.124 -20.321 1.00 91.81 207 LEU A CA 1
ATOM 1658 C C . LEU A 1 207 ? 5.446 -15.157 -19.867 1.00 91.81 207 LEU A C 1
ATOM 1660 O O . LEU A 1 207 ? 5.657 -16.168 -20.531 1.00 91.81 207 LEU A O 1
ATOM 1664 N N . GLN A 1 208 ? 6.110 -14.905 -18.740 1.00 88.25 208 GLN A N 1
ATOM 1665 C CA . GLN A 1 208 ? 7.121 -15.798 -18.186 1.00 88.25 208 GLN A CA 1
ATOM 1666 C C . GLN A 1 208 ? 6.512 -16.754 -17.159 1.00 88.25 208 GLN A C 1
ATOM 1668 O O . GLN A 1 208 ? 5.769 -16.334 -16.267 1.00 88.25 208 GLN A O 1
ATOM 1673 N N . LYS A 1 209 ? 6.898 -18.034 -17.230 1.00 89.19 209 LYS A N 1
ATOM 1674 C CA . LYS A 1 209 ? 6.521 -19.038 -16.226 1.00 89.19 209 LYS A CA 1
ATOM 1675 C C . LYS A 1 209 ? 6.961 -18.593 -14.826 1.00 89.19 209 LYS A C 1
ATOM 1677 O O . LYS A 1 209 ? 7.985 -17.922 -14.662 1.00 89.19 209 LYS A O 1
ATOM 1682 N N . LEU A 1 210 ? 6.173 -18.952 -13.818 1.00 90.38 210 LEU A N 1
ATOM 1683 C CA . LEU A 1 210 ? 6.619 -18.896 -12.426 1.00 90.38 210 LEU A CA 1
ATOM 1684 C C . LEU A 1 210 ? 7.748 -19.913 -12.250 1.00 90.38 210 LEU A C 1
ATOM 1686 O O . LEU A 1 210 ? 7.712 -20.979 -12.870 1.00 90.38 210 LEU A O 1
ATOM 1690 N N . ASN A 1 211 ? 8.762 -19.581 -11.454 1.00 83.62 211 ASN A N 1
ATOM 1691 C CA . ASN A 1 211 ? 9.910 -20.471 -11.262 1.00 83.62 211 ASN A CA 1
ATOM 1692 C C . ASN A 1 211 ? 9.878 -21.212 -9.917 1.00 83.62 211 ASN A C 1
ATOM 1694 O O . ASN A 1 211 ? 10.671 -22.134 -9.733 1.00 83.62 211 ASN A O 1
ATOM 1698 N N . GLY A 1 212 ? 8.979 -20.833 -8.999 1.00 85.25 212 GLY A N 1
ATOM 1699 C CA . GLY A 1 212 ? 8.780 -21.480 -7.702 1.00 85.25 212 GLY A CA 1
ATOM 1700 C C . GLY A 1 212 ? 9.893 -21.218 -6.688 1.00 85.25 212 GLY A C 1
ATOM 1701 O O . GLY A 1 212 ? 9.868 -21.787 -5.601 1.00 85.25 212 GLY A O 1
ATOM 1702 N N . ARG A 1 213 ? 10.892 -20.392 -7.025 1.00 88.06 213 ARG A N 1
ATOM 1703 C CA . ARG A 1 213 ? 12.078 -20.147 -6.184 1.00 88.06 213 ARG A CA 1
ATOM 1704 C C . ARG A 1 213 ? 11.982 -18.860 -5.380 1.00 88.06 213 ARG A C 1
ATOM 1706 O O . ARG A 1 213 ? 12.694 -18.710 -4.393 1.00 88.06 213 ARG A O 1
ATOM 1713 N N . ASN A 1 214 ? 11.129 -17.929 -5.800 1.00 90.00 214 ASN A N 1
ATOM 1714 C CA . ASN A 1 214 ? 10.899 -16.677 -5.095 1.00 90.00 214 ASN A CA 1
ATOM 1715 C C . ASN A 1 214 ? 9.406 -16.532 -4.798 1.00 90.00 214 ASN A C 1
ATOM 1717 O O . ASN A 1 214 ? 8.641 -16.031 -5.619 1.00 90.00 214 ASN A O 1
ATOM 1721 N N . TYR A 1 215 ? 9.025 -16.956 -3.590 1.00 93.94 215 TYR A N 1
ATOM 1722 C CA . TYR A 1 215 ? 7.652 -16.884 -3.093 1.00 93.94 215 TYR A CA 1
ATOM 1723 C C . TYR A 1 215 ? 7.033 -15.493 -3.276 1.00 93.94 215 TYR A C 1
ATOM 1725 O O . TYR A 1 215 ? 5.895 -15.379 -3.724 1.00 93.94 215 TYR A O 1
ATOM 1733 N N . TYR A 1 216 ? 7.774 -14.430 -2.953 1.00 94.75 216 TYR A N 1
ATOM 1734 C CA . TYR A 1 216 ? 7.227 -13.077 -2.965 1.00 94.75 216 TYR A CA 1
ATOM 1735 C C . TYR A 1 216 ? 6.932 -12.587 -4.386 1.00 94.75 216 TYR A C 1
ATOM 1737 O O . TYR A 1 216 ? 5.832 -12.101 -4.658 1.00 94.75 216 TYR A O 1
ATOM 1745 N N . ASP A 1 217 ? 7.880 -12.774 -5.306 1.00 92.69 217 ASP A N 1
ATOM 1746 C CA . ASP A 1 217 ? 7.692 -12.446 -6.721 1.00 92.69 217 ASP A CA 1
ATOM 1747 C C . ASP A 1 217 ? 6.547 -13.267 -7.329 1.00 92.69 217 ASP A C 1
ATOM 1749 O O . ASP A 1 217 ? 5.664 -12.701 -7.980 1.00 92.69 217 ASP A O 1
ATOM 1753 N N . ASP A 1 218 ? 6.525 -14.580 -7.087 1.00 94.50 218 ASP A N 1
ATOM 1754 C CA . ASP A 1 218 ? 5.533 -15.479 -7.677 1.00 94.50 218 ASP A CA 1
ATOM 1755 C C . ASP A 1 218 ? 4.111 -15.168 -7.179 1.00 94.50 218 ASP A C 1
ATOM 1757 O O . ASP A 1 218 ? 3.164 -15.176 -7.973 1.00 94.50 218 ASP A O 1
ATOM 1761 N N . VAL A 1 219 ? 3.942 -14.813 -5.899 1.00 95.62 219 VAL A N 1
ATOM 1762 C CA . VAL A 1 219 ? 2.644 -14.388 -5.352 1.00 95.62 219 VAL A CA 1
ATOM 1763 C C . VAL A 1 219 ? 2.173 -13.086 -5.992 1.00 95.62 219 VAL A C 1
ATOM 1765 O O . VAL A 1 219 ? 1.022 -13.009 -6.419 1.00 95.62 219 VAL A O 1
ATOM 1768 N N . LEU A 1 220 ? 3.032 -12.067 -6.105 1.00 96.44 220 LEU A N 1
ATOM 1769 C CA . LEU A 1 220 ? 2.628 -10.784 -6.692 1.00 96.44 220 LEU A CA 1
ATOM 1770 C C . LEU A 1 220 ? 2.288 -10.910 -8.179 1.00 96.44 220 LEU A C 1
ATOM 1772 O O . LEU A 1 220 ? 1.311 -10.319 -8.634 1.00 96.44 220 LEU A O 1
ATOM 1776 N N . VAL A 1 221 ? 3.029 -11.728 -8.927 1.00 95.56 221 VAL A N 1
ATOM 1777 C CA . VAL A 1 221 ? 2.677 -12.060 -10.314 1.00 95.56 221 VAL A CA 1
ATOM 1778 C C . VAL A 1 221 ? 1.332 -12.779 -10.380 1.00 95.56 221 VAL A C 1
ATOM 1780 O O . VAL A 1 221 ? 0.483 -12.414 -11.194 1.00 95.56 221 VAL A O 1
ATOM 1783 N N . THR A 1 222 ? 1.124 -13.783 -9.525 1.00 95.38 222 THR A N 1
ATOM 1784 C CA . THR A 1 222 ? -0.118 -14.565 -9.502 1.00 95.38 222 THR A CA 1
ATOM 1785 C C . THR A 1 222 ? -1.316 -13.673 -9.196 1.00 95.38 222 THR A C 1
ATOM 1787 O O . THR A 1 222 ? -2.311 -13.730 -9.914 1.00 95.38 222 THR A O 1
ATOM 1790 N N . LEU A 1 223 ? -1.209 -12.797 -8.192 1.00 94.56 223 LEU A N 1
ATOM 1791 C CA . LEU A 1 223 ? -2.246 -11.817 -7.864 1.00 94.56 223 LEU A CA 1
ATOM 1792 C C . LEU A 1 223 ? -2.548 -10.906 -9.059 1.00 94.56 223 LEU A C 1
ATOM 1794 O O . LEU A 1 223 ? -3.710 -10.747 -9.421 1.00 94.56 223 LEU A O 1
ATOM 1798 N N . THR A 1 224 ? -1.524 -10.381 -9.735 1.00 92.81 224 THR A N 1
ATOM 1799 C CA . THR A 1 224 ? -1.704 -9.577 -10.953 1.00 92.81 224 THR A CA 1
ATOM 1800 C C . THR A 1 224 ? -2.434 -10.335 -12.070 1.00 92.81 224 THR A C 1
ATOM 1802 O O . THR A 1 224 ? -3.197 -9.720 -12.807 1.00 92.81 224 THR A O 1
ATOM 1805 N N . ALA A 1 225 ? -2.237 -11.650 -12.199 1.00 90.56 225 ALA A N 1
ATOM 1806 C CA . ALA A 1 225 ? -2.894 -12.461 -13.227 1.00 90.56 225 ALA A CA 1
ATOM 1807 C C . ALA A 1 225 ? -4.382 -12.743 -12.940 1.00 90.56 225 ALA A C 1
ATOM 1809 O O . ALA A 1 225 ? -5.147 -12.983 -13.874 1.00 90.56 225 ALA A O 1
ATOM 1810 N N . VAL A 1 226 ? -4.794 -12.749 -11.666 1.00 88.44 226 VAL A N 1
ATOM 1811 C CA . VAL A 1 226 ? -6.160 -13.135 -11.256 1.00 88.44 226 VAL A CA 1
ATOM 1812 C C . VAL A 1 226 ? -7.050 -11.959 -10.862 1.00 88.44 226 VAL A C 1
ATOM 1814 O O . VAL A 1 226 ? -8.272 -12.118 -10.817 1.00 88.44 226 VAL A O 1
ATOM 1817 N N . VAL A 1 227 ? -6.472 -10.792 -10.562 1.00 80.00 227 VAL A N 1
ATOM 1818 C CA . VAL A 1 227 ? -7.243 -9.575 -10.282 1.00 80.00 227 VAL A CA 1
ATOM 1819 C C . VAL A 1 227 ? -7.914 -9.112 -11.577 1.00 80.00 227 VAL A C 1
ATOM 1821 O O . VAL A 1 227 ? -7.239 -8.769 -12.545 1.00 80.00 227 VAL A O 1
ATOM 1824 N N . LYS A 1 228 ? -9.250 -9.132 -11.579 1.00 58.47 228 LYS A N 1
ATOM 1825 C CA . LYS A 1 228 ? -10.105 -8.627 -12.661 1.00 58.47 228 LYS A CA 1
ATOM 1826 C C . LYS A 1 228 ? -10.551 -7.198 -12.384 1.00 58.47 228 LYS A C 1
ATOM 1828 O O . LYS A 1 228 ? -10.832 -6.893 -11.200 1.00 58.47 228 LYS A O 1
#

Sequence (228 aa):
MILAARRWHDASYRQQAVKLINDIMSYEVNHETNCLTVGNWANKDSKYYYLFRTSDCLPKELKAFYQVTGDKRWLVIRKTMLKYLKQLSAQNKSGLAPDFAWVSKNGVKAAKGKVVSSKYDGDYASNACRVPMNLAGVDDPDARYVCKRMLKFFSKQSTVTAGYSLKGEALNHYQSRAFSAPIFLMASSYRNQGFDNLFSSQKYVLLQKLNGRNYYDDVLVTLTAVVK